Protein AF-A8V4K9-F1 (afdb_monomer_lite)

pLDDT: mean 92.63, std 7.03, range [56.97, 98.69]

Foldseek 3Di:
DLVCLLPVDQEDEAEAEEDEQDDLVVVVVQLQVVVCVVVVNDDQVCCCVQQVQHPQLRYLYHNHPDPLAQVSLLCSLAPVLLVSVVSSCVSVVRHAYEYEYEYDFQLSLLLNLLQQALPHFYFYWFQDDDPPGHTFRQAGRRDSVSSCLLQDADDCLVPDNDWKDKDDDPDQDALEAEEFEFQADDDGQVLVVQQCVVVVHPHHYMYIFTPPDGRDDDRPHRCSSVSNSVLNVVVCCCPPSVHQEYAYDDPHGRSSSSSNSNNNHLPRHWYFYWGAPDPPDRSNNGIGRRYISPSNDHPD

Secondary structure (DSSP, 8-state):
-HHIIIII-SEEEEEEEEEESS-HHHHHHHHHHHHHHH-TT--HHHHHHHH---TTTTEEEESSPPP--HHHHHHIIIIIIHHHHHHHHHHT-SSEEEEEEEES-HHHHHHHHHHHTTSS-EEEEEEE-STT-EEEEEEEE-SHHHHHHTT---TTTTTS-SSEEEE--S-S--SEEEEEEE-SSS--HHHHHHHHHHTT---PEEEEEESSSTT---TTS-THHHHHHHHHHHHHHHHTT---EEEEEEES-HHHHHHHHHHH-SSS---EEEEE--SSS-GGGSEEEEEEGGGS----

Sequence (300 aa):
EELDFWIGRNYIPVPFLQLANKDINKALKELKGEIKNKEKYFSLENLKNIYEIDKEDITLYYPEFLPLDEKFWTDYINKEFEQKIRTILKNISDKTTVFHISVGITSLAFGLGVKFGLRLPCILYHYQPGKDKNYHPVLNMETAESLRSIKEIKHNVLENPDFCNIIIPESSDYSEVALAIHLASHSLYSDVENYLRENGKDIPVVGISLKDNQGKLPLNQDWKKYVVEVNSIINKLKDIKKVSKFHLFLSTPAVFGFALGMAVGHAGSSIPVYSLRSKNINPKEKYEKVFETQNIPSPF

Structure (mmCIF, N/CA/C/O backbone):
data_AF-A8V4K9-F1
#
_entry.id   AF-A8V4K9-F1
#
loop_
_atom_site.group_PDB
_atom_site.id
_atom_site.type_symbol
_atom_site.label_atom_id
_atom_site.label_alt_id
_atom_site.label_comp_id
_atom_site.label_asym_id
_atom_site.label_entity_id
_atom_site.label_seq_id
_atom_site.pdbx_PDB_ins_code
_atom_site.Cartn_x
_atom_site.Cartn_y
_atom_site.Cartn_z
_atom_site.occupancy
_atom_site.B_iso_or_equiv
_atom_site.auth_seq_id
_atom_site.auth_comp_id
_atom_site.auth_asym_id
_atom_site.auth_atom_id
_atom_site.pdbx_PDB_model_num
ATOM 1 N N . GLU A 1 1 ? -25.033 -4.905 24.659 1.00 87.31 1 GLU A N 1
ATOM 2 C CA . GLU A 1 1 ? -24.608 -4.910 23.241 1.00 87.31 1 GLU A CA 1
ATOM 3 C C . GLU A 1 1 ? -23.309 -4.139 23.017 1.00 87.31 1 GLU A C 1
ATOM 5 O O . GLU A 1 1 ? -22.354 -4.748 22.567 1.00 87.31 1 GLU A O 1
ATOM 10 N N . GLU A 1 2 ? -23.212 -2.852 23.373 1.00 91.00 2 GLU A N 1
ATOM 11 C CA . GLU A 1 2 ? -21.944 -2.109 23.225 1.00 91.00 2 GLU A CA 1
ATOM 12 C C . GLU A 1 2 ? -20.809 -2.678 24.095 1.00 91.00 2 GLU A C 1
ATOM 14 O O . GLU A 1 2 ? -19.724 -2.934 23.591 1.00 91.00 2 GLU A O 1
ATOM 19 N N . LEU A 1 3 ? -21.059 -2.965 25.378 1.00 89.12 3 LEU A N 1
ATOM 20 C CA . LEU A 1 3 ? -20.051 -3.595 26.246 1.00 89.12 3 LEU A CA 1
ATOM 21 C C . LEU A 1 3 ? -19.571 -4.953 25.698 1.00 89.12 3 LEU A C 1
ATOM 23 O O . LEU A 1 3 ? -18.386 -5.266 25.740 1.00 89.12 3 LEU A O 1
ATOM 27 N N . ASP A 1 4 ? -20.500 -5.734 25.143 1.00 90.44 4 ASP A N 1
ATOM 28 C CA . ASP A 1 4 ? -20.219 -7.035 24.531 1.00 90.44 4 ASP A CA 1
ATOM 29 C C . ASP A 1 4 ? -19.360 -6.897 23.262 1.00 90.44 4 ASP A C 1
ATOM 31 O O . ASP A 1 4 ? -18.418 -7.660 23.067 1.00 90.44 4 ASP A O 1
ATOM 35 N N . PHE A 1 5 ? -19.591 -5.857 22.451 1.00 93.38 5 PHE A N 1
ATOM 36 C CA . PHE A 1 5 ? -18.722 -5.523 21.321 1.00 93.38 5 PHE A CA 1
ATOM 37 C C . PHE A 1 5 ? -17.265 -5.311 21.754 1.00 93.38 5 PHE A C 1
ATOM 39 O O . PHE A 1 5 ? -16.357 -5.819 21.101 1.00 93.38 5 PHE A O 1
ATOM 46 N N . TRP A 1 6 ? -17.045 -4.570 22.843 1.00 93.06 6 TRP A N 1
ATOM 47 C CA . TRP A 1 6 ? -15.704 -4.179 23.276 1.00 93.06 6 TRP A CA 1
ATOM 48 C C . TRP A 1 6 ? -14.982 -5.257 24.078 1.00 93.06 6 TRP A C 1
ATOM 50 O O . TRP A 1 6 ? -13.773 -5.398 23.928 1.00 93.06 6 TRP A O 1
ATOM 60 N N . ILE A 1 7 ? -15.699 -6.008 24.913 1.00 89.31 7 ILE A N 1
ATOM 61 C CA . ILE A 1 7 ? -15.096 -6.947 25.871 1.00 89.31 7 ILE A CA 1
ATOM 62 C C . ILE A 1 7 ? -15.377 -8.404 25.489 1.00 89.31 7 ILE A C 1
ATOM 64 O O . ILE A 1 7 ? -14.496 -9.252 25.624 1.00 89.31 7 ILE A O 1
ATOM 68 N N . GLY A 1 8 ? -16.575 -8.698 24.981 1.00 87.94 8 GLY A N 1
ATOM 69 C CA . GLY A 1 8 ? -17.043 -10.060 24.697 1.00 87.94 8 GLY A CA 1
ATOM 70 C C . GLY A 1 8 ? -16.557 -10.647 23.369 1.00 87.94 8 GLY A C 1
ATOM 71 O O . GLY A 1 8 ? -16.540 -11.866 23.208 1.00 87.94 8 GLY A O 1
ATOM 72 N N . ARG A 1 9 ? -16.124 -9.816 22.412 1.00 90.88 9 ARG A N 1
ATOM 73 C CA . ARG A 1 9 ? -15.646 -10.279 21.096 1.00 90.88 9 ARG A CA 1
ATOM 74 C C . ARG A 1 9 ? -14.194 -10.754 21.114 1.00 90.88 9 ARG A C 1
ATOM 76 O O . ARG A 1 9 ? -13.365 -10.259 21.872 1.00 90.88 9 ARG A O 1
ATOM 83 N N . ASN A 1 10 ? -13.871 -11.650 20.180 1.00 92.81 10 ASN A N 1
ATOM 84 C CA . ASN A 1 10 ? -12.508 -12.150 19.950 1.00 92.81 10 ASN A CA 1
ATOM 85 C C . ASN A 1 10 ? -11.679 -11.265 19.007 1.00 92.81 10 ASN A C 1
ATOM 87 O O . ASN A 1 10 ? -10.521 -11.582 18.740 1.00 92.81 10 ASN A O 1
ATOM 91 N N . TYR A 1 11 ? -12.259 -10.191 18.469 1.00 95.31 11 TYR A N 1
ATOM 92 C CA . TYR A 1 11 ? -11.556 -9.263 17.592 1.00 95.31 11 TYR A CA 1
ATOM 93 C C . TYR A 1 11 ? -11.967 -7.818 17.853 1.00 95.31 11 TYR A C 1
ATOM 95 O O . TYR A 1 11 ? -13.095 -7.569 18.280 1.00 95.31 11 TYR A O 1
ATOM 103 N N . ILE A 1 12 ? -11.062 -6.886 17.549 1.00 97.50 12 ILE A N 1
ATOM 104 C CA . ILE A 1 12 ? -11.266 -5.443 17.697 1.00 97.50 12 ILE A CA 1
ATOM 105 C C . ILE A 1 12 ? -10.901 -4.736 16.382 1.00 97.50 12 ILE A C 1
ATOM 107 O O . ILE A 1 12 ? -9.772 -4.889 15.903 1.00 97.50 12 ILE A O 1
ATOM 111 N N . PRO A 1 13 ? -11.827 -3.961 15.782 1.00 97.62 13 PRO A N 1
ATOM 112 C CA . PRO A 1 13 ? -11.526 -3.151 14.610 1.00 97.62 13 PRO A CA 1
ATOM 113 C C . PRO A 1 13 ? -10.708 -1.917 15.008 1.00 97.62 13 PRO A C 1
ATOM 115 O O . PRO A 1 13 ? -11.107 -1.150 15.887 1.00 97.62 13 PRO A O 1
ATOM 118 N N . VAL A 1 14 ? -9.578 -1.698 14.337 1.00 98.38 14 VAL A N 1
ATOM 119 C CA . VAL A 1 14 ? -8.676 -0.568 14.597 1.00 98.38 14 VAL A CA 1
ATOM 120 C C . VAL A 1 14 ? -8.423 0.203 13.300 1.00 98.38 14 VAL A C 1
ATOM 122 O O . VAL A 1 14 ? -7.827 -0.351 12.377 1.00 98.38 14 VAL A O 1
ATOM 125 N N . PRO A 1 15 ? -8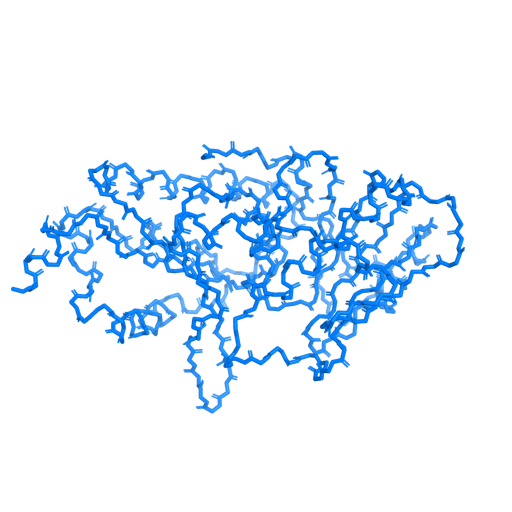.856 1.470 13.174 1.00 98.38 15 PRO A N 1
ATOM 126 C CA . PRO A 1 15 ? -8.506 2.293 12.025 1.00 98.38 15 PRO A CA 1
ATOM 127 C C . PRO A 1 15 ? -7.002 2.542 11.999 1.00 98.38 15 PRO A C 1
ATOM 129 O O . PRO A 1 15 ? -6.374 2.655 13.043 1.00 98.38 15 PRO A O 1
ATOM 132 N N . PHE A 1 16 ? -6.432 2.682 10.809 1.00 98.62 16 PHE A N 1
ATOM 133 C CA . PHE A 1 16 ? -5.064 3.150 10.644 1.00 98.62 16 PHE A CA 1
ATOM 134 C C . PHE A 1 16 ? -4.967 4.056 9.420 1.00 98.62 16 PHE A C 1
ATOM 136 O O . PHE A 1 16 ? -5.364 3.671 8.318 1.00 98.62 16 PHE A O 1
ATOM 143 N N . LEU A 1 17 ? -4.438 5.264 9.599 1.00 98.06 17 LEU A N 1
ATOM 144 C CA . LEU A 1 17 ? -4.323 6.246 8.523 1.00 98.06 17 LEU A CA 1
ATOM 145 C C . LEU A 1 17 ? -2.885 6.684 8.300 1.00 98.06 17 LEU A C 1
ATOM 147 O O . LEU A 1 17 ? -2.243 7.175 9.220 1.00 98.06 17 LEU A O 1
ATOM 151 N N . GLN A 1 18 ? -2.426 6.619 7.051 1.00 97.38 18 GLN A N 1
ATOM 152 C CA . GLN A 1 18 ? -1.219 7.319 6.616 1.00 97.38 18 GLN A CA 1
ATOM 153 C C . GLN A 1 18 ? -1.590 8.488 5.709 1.00 97.38 18 GLN A C 1
ATOM 155 O O . GLN A 1 18 ? -2.172 8.276 4.646 1.00 97.38 18 GLN A O 1
ATOM 160 N N . LEU A 1 19 ? -1.216 9.712 6.085 1.00 95.88 19 LEU A N 1
ATOM 161 C CA . LEU A 1 19 ? -1.404 10.908 5.258 1.00 95.88 19 LEU A CA 1
ATOM 162 C C . LEU A 1 19 ? -0.234 11.882 5.418 1.00 95.88 19 LEU A C 1
ATOM 164 O O . LEU A 1 19 ? 0.386 11.958 6.474 1.00 95.88 19 LEU A O 1
ATOM 168 N N . ALA A 1 20 ? 0.020 12.667 4.375 1.00 94.56 20 ALA A N 1
ATOM 169 C CA . ALA A 1 20 ? 0.950 13.789 4.406 1.00 94.56 20 ALA A CA 1
ATOM 170 C C . ALA A 1 20 ? 0.262 15.036 3.838 1.00 94.56 20 ALA A C 1
ATOM 172 O O . ALA A 1 20 ? -0.499 14.901 2.871 1.00 94.56 20 ALA A O 1
ATOM 173 N N . ASN A 1 21 ? 0.502 16.210 4.428 1.00 92.62 21 ASN A N 1
ATOM 174 C CA . ASN A 1 21 ? -0.059 17.499 3.997 1.00 92.62 21 ASN A CA 1
ATOM 175 C C . ASN A 1 21 ? -1.591 17.472 3.775 1.00 92.62 21 ASN A C 1
ATOM 177 O O . ASN A 1 21 ? -2.114 17.918 2.750 1.00 92.62 21 ASN A O 1
ATOM 181 N N . LYS A 1 22 ? -2.329 16.846 4.699 1.00 92.69 22 LYS A N 1
ATOM 182 C CA . LYS A 1 22 ? -3.791 16.678 4.640 1.00 92.69 22 LYS A CA 1
ATOM 183 C C . LYS A 1 22 ? -4.392 16.706 6.041 1.00 92.69 22 LYS A C 1
ATOM 185 O O . LYS A 1 22 ? -3.742 16.339 7.010 1.00 92.69 22 LYS A O 1
ATOM 190 N N . ASP A 1 23 ? -5.669 17.060 6.138 1.00 93.69 23 ASP A N 1
ATOM 191 C CA . ASP A 1 23 ? -6.397 17.046 7.409 1.00 93.69 23 ASP A CA 1
ATOM 192 C C . ASP A 1 23 ? -6.660 15.607 7.894 1.00 93.69 23 ASP A C 1
ATOM 194 O O . ASP A 1 23 ? -7.614 14.939 7.478 1.00 93.69 23 ASP A O 1
ATOM 198 N N . ILE A 1 24 ? -5.796 15.136 8.796 1.00 94.88 24 ILE A N 1
ATOM 199 C CA . ILE A 1 24 ? -5.883 13.807 9.407 1.00 94.88 24 ILE A CA 1
ATOM 200 C C . ILE A 1 24 ? -7.118 13.650 10.307 1.00 94.88 24 ILE A C 1
ATOM 202 O O . ILE A 1 24 ? -7.676 12.558 10.384 1.00 94.88 24 ILE A O 1
ATOM 206 N N . ASN A 1 25 ? -7.588 14.721 10.960 1.00 95.31 25 ASN A N 1
ATOM 207 C CA . ASN A 1 25 ? -8.760 14.667 11.842 1.00 95.31 25 ASN A CA 1
ATOM 208 C C . ASN A 1 25 ? -10.023 14.406 11.029 1.00 95.31 25 ASN A C 1
ATOM 210 O O . ASN A 1 25 ? -10.832 13.541 11.373 1.00 95.31 25 ASN A O 1
ATOM 214 N N . LYS A 1 26 ? -10.170 15.137 9.923 1.00 94.56 26 LYS A N 1
ATOM 215 C CA . LYS A 1 26 ? -11.271 14.941 8.986 1.00 94.56 26 LYS A CA 1
ATOM 216 C C . LYS A 1 26 ? -11.244 13.543 8.381 1.00 94.56 26 LYS A C 1
ATOM 218 O O . LYS A 1 26 ? -12.263 12.859 8.416 1.00 94.56 26 LYS A O 1
ATOM 223 N N . ALA A 1 27 ? -10.083 13.112 7.892 1.00 95.44 27 ALA A N 1
ATOM 224 C CA . ALA A 1 27 ? -9.912 11.784 7.318 1.00 95.44 27 ALA A CA 1
ATOM 225 C C . ALA A 1 27 ? -10.278 10.669 8.310 1.00 95.44 27 ALA A C 1
ATOM 227 O O . ALA A 1 27 ? -10.998 9.741 7.950 1.00 95.44 27 ALA A O 1
ATOM 228 N N . LEU A 1 28 ? -9.843 10.788 9.568 1.00 96.50 28 LEU A N 1
ATOM 229 C CA . LEU A 1 28 ? -10.153 9.815 10.613 1.00 96.50 28 LEU A CA 1
ATOM 230 C C . LEU A 1 28 ? -11.642 9.797 10.966 1.00 96.50 28 LEU A C 1
ATOM 232 O O . LEU A 1 28 ? -12.209 8.724 11.170 1.00 96.50 28 LEU A O 1
ATOM 236 N N . LYS A 1 29 ? -12.297 10.963 11.003 1.00 95.62 29 LYS A N 1
ATOM 237 C CA . LYS A 1 29 ? -13.747 11.060 11.221 1.00 95.62 29 LYS A CA 1
ATOM 238 C C . LYS A 1 29 ? -14.534 10.375 10.101 1.00 95.62 29 LYS A C 1
ATOM 240 O O . LYS A 1 29 ? -15.485 9.655 10.398 1.00 95.62 29 LYS A O 1
ATOM 245 N N . GLU A 1 30 ? -14.146 10.607 8.851 1.00 95.50 30 GLU A N 1
ATOM 246 C CA . GLU A 1 30 ? -14.766 10.007 7.664 1.00 95.50 30 GLU A CA 1
ATOM 247 C C . GLU A 1 30 ? -14.553 8.479 7.646 1.00 95.50 30 GLU A C 1
ATOM 249 O O . GLU A 1 30 ? -15.530 7.737 7.574 1.00 95.50 30 GLU A O 1
ATOM 254 N N . LEU A 1 31 ? -13.320 7.992 7.847 1.00 96.94 31 LEU A N 1
ATOM 255 C CA . LEU A 1 31 ? -13.032 6.552 7.916 1.00 96.94 31 LEU A CA 1
ATOM 256 C C . LEU A 1 31 ? -13.782 5.866 9.069 1.00 96.94 31 LEU A C 1
ATOM 258 O O . LEU A 1 31 ? -14.359 4.799 8.880 1.00 96.94 31 LEU A O 1
ATOM 262 N N . LYS A 1 32 ? -13.832 6.486 10.257 1.00 97.00 32 LYS A N 1
ATOM 263 C CA . LYS A 1 32 ? -14.643 5.998 11.387 1.00 97.00 32 LYS A CA 1
ATOM 264 C C . LYS A 1 32 ? -16.114 5.828 10.991 1.00 97.00 32 LYS A C 1
ATOM 266 O O . LYS A 1 32 ? -16.743 4.875 11.447 1.00 97.00 32 LYS A O 1
ATOM 271 N N . GLY A 1 33 ? -16.667 6.761 10.213 1.00 95.69 33 GLY A N 1
ATOM 272 C CA . GLY A 1 33 ? -18.040 6.677 9.712 1.00 95.69 33 GLY A CA 1
ATOM 273 C C . GLY A 1 33 ? -18.264 5.405 8.898 1.00 95.69 33 GLY A C 1
ATOM 274 O O . GLY A 1 33 ? -19.201 4.661 9.171 1.00 95.69 33 GLY A O 1
ATOM 275 N N . GLU A 1 34 ? -17.337 5.093 7.996 1.00 95.62 34 GLU A N 1
ATOM 276 C CA . GLU A 1 34 ? -17.418 3.885 7.171 1.00 95.62 34 GLU A CA 1
ATOM 277 C C . GLU A 1 34 ? -17.194 2.590 7.947 1.00 95.62 34 GLU A C 1
ATOM 279 O O . GLU A 1 34 ? -17.867 1.592 7.694 1.00 95.62 34 GLU A O 1
ATOM 284 N N . ILE A 1 35 ? -16.316 2.595 8.951 1.00 96.88 35 ILE A N 1
ATOM 285 C CA . ILE A 1 35 ? -16.170 1.446 9.854 1.00 96.88 35 ILE A CA 1
ATOM 286 C C . ILE A 1 35 ? -17.486 1.197 10.597 1.00 96.88 35 ILE A C 1
ATOM 288 O O . ILE A 1 35 ? -17.919 0.052 10.688 1.00 96.88 35 ILE A O 1
ATOM 292 N N . LYS A 1 36 ? -18.174 2.251 11.061 1.00 96.25 36 LYS A N 1
ATOM 293 C CA . LYS A 1 36 ? -19.461 2.134 11.768 1.00 96.25 36 LYS A CA 1
ATOM 294 C C . LYS A 1 36 ? -20.587 1.527 10.934 1.00 96.25 36 LYS A C 1
ATOM 296 O O . LYS A 1 36 ? -21.471 0.902 11.515 1.00 96.25 36 LYS A O 1
ATOM 301 N N . ASN A 1 37 ? -20.553 1.674 9.608 1.00 93.50 37 ASN A N 1
ATOM 302 C CA . ASN A 1 37 ? -21.532 1.035 8.721 1.00 93.50 37 ASN A CA 1
ATOM 303 C C . ASN A 1 37 ? -21.481 -0.500 8.830 1.00 93.50 37 ASN A C 1
ATOM 305 O O . ASN A 1 37 ? -22.500 -1.162 8.647 1.00 93.50 37 ASN A O 1
ATOM 309 N N . LYS A 1 38 ? -20.312 -1.060 9.169 1.00 91.12 38 LYS A N 1
ATOM 310 C CA . LYS A 1 38 ? -20.112 -2.492 9.429 1.00 91.12 38 LYS A CA 1
ATOM 311 C C . LYS A 1 38 ? -20.130 -2.830 10.922 1.00 91.12 38 LYS A C 1
ATOM 313 O O . LYS A 1 38 ? -20.704 -3.832 11.331 1.00 91.12 38 LYS A O 1
ATOM 318 N N . GLU A 1 39 ? -19.517 -1.977 11.732 1.00 94.38 39 GLU A N 1
ATOM 319 C CA . GLU A 1 39 ? -19.278 -2.173 13.157 1.00 94.38 39 GLU A CA 1
ATOM 320 C C . GLU A 1 39 ? -20.027 -1.105 13.959 1.00 94.38 39 GLU A C 1
ATOM 322 O O . GLU A 1 39 ? -19.450 -0.120 14.422 1.00 94.38 39 GLU A O 1
ATOM 327 N N . LYS A 1 40 ? -21.341 -1.300 14.125 1.00 94.88 40 LYS A N 1
ATOM 328 C CA . LYS A 1 40 ? -22.282 -0.330 14.725 1.00 94.88 40 LYS A CA 1
ATOM 329 C C . LYS A 1 40 ? -21.767 0.345 16.009 1.00 94.88 40 LYS A C 1
ATOM 331 O O . LYS A 1 40 ? -21.985 1.542 16.203 1.00 94.88 40 LYS A O 1
ATOM 336 N N . TYR A 1 41 ? -21.095 -0.416 16.876 1.00 96.00 41 TYR A N 1
ATOM 337 C CA . TYR A 1 41 ? -20.619 0.023 18.196 1.00 96.00 41 TYR A CA 1
ATOM 338 C C . TYR A 1 41 ? -19.164 0.525 18.212 1.00 96.00 41 TYR A C 1
ATOM 340 O O . TYR A 1 41 ? -18.641 0.862 19.274 1.00 96.00 41 TYR A O 1
ATOM 348 N N . PHE A 1 42 ? -18.508 0.619 17.051 1.00 97.25 42 PHE A N 1
ATOM 349 C CA . PHE A 1 42 ? -17.143 1.127 16.950 1.00 97.25 42 PHE A CA 1
ATOM 350 C C . PHE A 1 42 ? -17.027 2.592 17.416 1.00 97.25 42 PHE A C 1
ATOM 352 O O . PHE A 1 42 ? -17.837 3.452 17.068 1.00 97.25 42 PHE A O 1
ATOM 359 N N . SER A 1 43 ? -15.983 2.915 18.176 1.00 96.00 43 SER A N 1
AT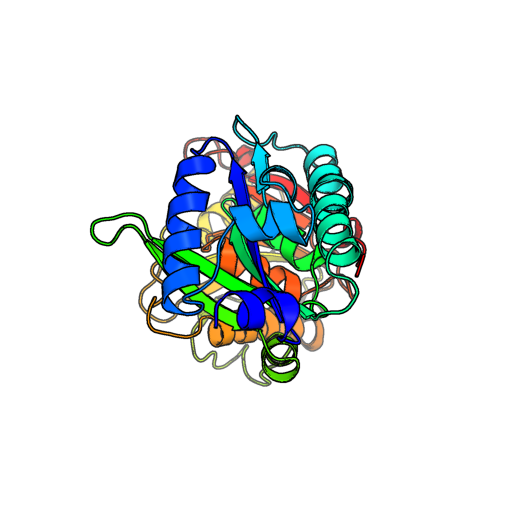OM 360 C CA . SER A 1 43 ? -15.755 4.224 18.783 1.00 96.00 43 SER A CA 1
ATOM 361 C C . SER A 1 43 ? -14.268 4.425 19.051 1.00 96.00 43 SER A C 1
ATOM 363 O O . SER A 1 43 ? -13.622 3.588 19.671 1.00 96.00 43 SER A O 1
ATOM 365 N N . LEU A 1 44 ? -13.742 5.573 18.620 1.00 97.06 44 LEU A N 1
ATOM 366 C CA . LEU A 1 44 ? -12.369 5.982 18.933 1.00 97.06 44 LEU A CA 1
ATOM 367 C C . LEU A 1 44 ? -12.186 6.264 20.429 1.00 97.06 44 LEU A C 1
ATOM 369 O O . LEU A 1 44 ? -11.116 6.034 20.970 1.00 97.06 44 LEU A O 1
ATOM 373 N N . GLU A 1 45 ? -13.238 6.743 21.094 1.00 96.75 45 GLU A N 1
ATOM 374 C CA . GLU A 1 45 ? -13.206 7.016 22.530 1.00 96.75 45 GLU A CA 1
ATOM 375 C C . GLU A 1 45 ? -13.061 5.723 23.333 1.00 96.75 45 GLU A C 1
ATOM 377 O O . GLU A 1 45 ? -12.265 5.666 24.261 1.00 96.75 45 GLU A O 1
ATOM 382 N N . ASN A 1 46 ? -13.744 4.651 22.925 1.00 96.25 46 ASN A N 1
ATOM 383 C CA . ASN A 1 46 ? -13.618 3.365 23.607 1.00 96.25 46 ASN A CA 1
ATOM 384 C C . ASN A 1 46 ? -12.293 2.666 23.272 1.00 96.25 46 ASN A C 1
ATOM 386 O O . ASN A 1 46 ? -11.743 2.013 24.150 1.00 96.25 46 ASN A O 1
ATOM 390 N N . LEU A 1 47 ? -11.725 2.845 22.067 1.00 96.75 47 LEU A N 1
ATOM 391 C CA . LEU A 1 47 ? -10.345 2.405 21.792 1.00 96.75 47 LEU A CA 1
ATOM 392 C C . LEU A 1 47 ? -9.350 3.034 22.775 1.00 96.75 47 LEU A C 1
ATOM 394 O O . LEU A 1 47 ? -8.514 2.327 23.330 1.00 96.75 47 LEU A O 1
ATOM 398 N N . LYS A 1 48 ? -9.486 4.336 23.040 1.00 97.62 48 LYS A N 1
ATOM 399 C CA . LYS A 1 48 ? -8.672 5.036 24.035 1.00 97.62 48 LYS A CA 1
ATOM 400 C C . LYS A 1 48 ? -8.961 4.550 25.457 1.00 97.62 48 LYS A C 1
ATOM 402 O O . LYS A 1 48 ? -8.042 4.196 26.180 1.00 97.62 48 LYS A O 1
ATOM 407 N N . ASN A 1 49 ? -10.225 4.526 25.869 1.00 96.69 49 ASN A N 1
ATOM 408 C CA . ASN A 1 49 ? -10.591 4.272 27.265 1.00 96.69 49 ASN A CA 1
ATOM 409 C C . ASN A 1 49 ? -10.411 2.806 27.690 1.00 96.69 49 ASN A C 1
ATOM 411 O O . ASN A 1 49 ? -10.213 2.547 28.872 1.00 96.69 49 ASN A O 1
ATOM 415 N N . ILE A 1 50 ? -10.523 1.855 26.756 1.00 96.25 50 ILE A N 1
ATOM 416 C CA . ILE A 1 50 ? -10.455 0.412 27.045 1.00 96.25 50 ILE A CA 1
ATOM 417 C C . ILE A 1 50 ? -9.086 -0.163 26.686 1.00 96.25 50 ILE A C 1
ATOM 419 O O . ILE A 1 50 ? -8.565 -0.984 27.433 1.00 96.25 50 ILE A O 1
ATOM 423 N N . TYR A 1 51 ? -8.510 0.258 25.558 1.00 97.00 51 TYR A N 1
ATOM 424 C CA . TYR A 1 51 ? -7.253 -0.289 25.045 1.00 97.00 51 TYR A CA 1
ATOM 425 C C . TYR A 1 51 ? -6.103 0.717 25.071 1.00 97.00 51 TYR A C 1
ATOM 427 O O . TYR A 1 51 ? -5.044 0.419 24.537 1.00 97.00 51 TYR A O 1
ATOM 435 N N . GLU A 1 52 ? -6.276 1.911 25.641 1.00 97.56 52 GLU A N 1
ATOM 436 C CA . GLU A 1 52 ? -5.215 2.930 25.701 1.00 97.56 52 GLU A CA 1
ATOM 437 C C . GLU A 1 52 ? -4.598 3.220 24.318 1.00 97.56 52 GLU A C 1
ATOM 439 O O . GLU A 1 52 ? -3.405 3.479 24.199 1.00 97.56 52 GLU A O 1
ATOM 444 N N . ILE A 1 53 ? -5.403 3.107 23.253 1.00 98.25 53 ILE A N 1
ATOM 445 C CA . ILE A 1 53 ? -4.986 3.404 21.879 1.00 98.25 53 ILE A CA 1
ATOM 446 C C . ILE A 1 53 ? -5.465 4.806 21.538 1.00 98.25 53 ILE A C 1
ATOM 448 O O . ILE A 1 53 ? -6.662 5.046 21.335 1.00 98.25 53 ILE A O 1
ATOM 452 N N . ASP A 1 54 ? -4.513 5.725 21.460 1.00 97.06 54 ASP A N 1
ATOM 453 C CA . ASP A 1 54 ? -4.764 7.117 21.139 1.00 97.06 54 ASP A CA 1
ATOM 454 C C . ASP A 1 54 ? -4.748 7.365 19.630 1.00 97.06 54 ASP A C 1
ATOM 456 O O . ASP A 1 54 ? -4.320 6.544 18.813 1.00 97.06 54 ASP A O 1
ATOM 460 N N . LYS A 1 55 ? -5.224 8.548 19.233 1.00 97.19 55 LYS A N 1
ATOM 461 C CA . LYS A 1 55 ? -5.250 8.963 17.828 1.00 97.19 55 LYS A CA 1
ATOM 462 C C . LYS A 1 55 ? -3.853 8.930 17.201 1.00 97.19 55 LYS A C 1
ATOM 464 O O . LYS A 1 55 ? -3.708 8.633 16.013 1.00 97.19 55 LYS A O 1
ATOM 469 N N . GLU A 1 56 ? -2.835 9.259 17.974 1.00 96.81 56 GLU A N 1
ATOM 470 C CA . GLU A 1 56 ? -1.445 9.279 17.552 1.00 96.81 56 GLU A CA 1
ATOM 471 C C . GLU A 1 56 ? -0.949 7.866 17.217 1.00 96.81 56 GLU A C 1
ATOM 473 O O . GLU A 1 56 ? -0.170 7.723 16.279 1.00 96.81 56 GLU A O 1
ATOM 478 N N . ASP A 1 57 ? -1.443 6.815 17.876 1.00 97.94 57 ASP A N 1
ATOM 479 C CA . ASP A 1 57 ? -1.061 5.424 17.590 1.00 97.94 57 ASP A CA 1
ATOM 480 C C . ASP A 1 57 ? -1.646 4.928 16.265 1.00 97.94 57 ASP A C 1
ATOM 482 O O . ASP A 1 57 ? -0.987 4.231 15.497 1.00 97.94 57 ASP A O 1
ATOM 486 N N . ILE A 1 58 ? -2.872 5.347 15.953 1.00 98.25 58 ILE A N 1
ATOM 487 C CA . ILE A 1 58 ? -3.604 4.953 14.739 1.00 98.25 58 ILE A CA 1
ATOM 488 C C . ILE A 1 58 ? -3.361 5.881 13.541 1.00 98.25 58 ILE A C 1
ATOM 490 O O . ILE A 1 58 ? -4.004 5.743 12.495 1.00 98.25 58 ILE A O 1
ATOM 494 N N . THR A 1 59 ? -2.456 6.854 13.669 1.00 97.94 59 THR A N 1
ATOM 495 C CA . THR A 1 59 ? -2.124 7.782 12.584 1.00 97.94 59 THR A CA 1
ATOM 496 C C . THR A 1 59 ? -0.621 7.871 12.339 1.00 97.94 59 THR A C 1
ATOM 498 O O . THR A 1 59 ? 0.190 8.115 13.230 1.00 97.94 59 THR A O 1
ATOM 501 N N . LEU A 1 60 ? -0.245 7.712 11.073 1.00 97.38 60 LEU A N 1
ATOM 502 C CA . LEU A 1 60 ? 1.082 7.964 10.536 1.00 97.38 60 LEU A CA 1
ATOM 503 C C . LEU A 1 60 ? 1.010 9.241 9.689 1.00 97.38 60 LEU A C 1
ATOM 505 O O . LEU A 1 60 ? 0.749 9.212 8.483 1.00 97.38 60 LEU A O 1
ATOM 509 N N . TYR A 1 61 ? 1.134 10.379 10.368 1.00 96.00 61 TYR A N 1
ATOM 510 C CA . TYR A 1 61 ? 0.940 11.702 9.785 1.00 96.00 61 TYR A CA 1
ATOM 511 C C . TYR A 1 61 ? 2.266 12.429 9.566 1.00 96.00 61 TYR A C 1
ATOM 513 O O . TYR A 1 61 ? 3.169 12.352 10.399 1.00 96.00 61 TYR A O 1
ATOM 521 N N . TYR A 1 62 ? 2.353 13.174 8.467 1.00 94.75 62 TYR A N 1
ATOM 522 C CA . TYR A 1 62 ? 3.404 14.161 8.249 1.00 94.75 62 TYR A CA 1
ATOM 523 C C . TYR A 1 62 ? 2.774 15.505 7.851 1.00 94.75 62 TYR A C 1
ATOM 525 O O . TYR A 1 62 ? 1.938 15.535 6.944 1.00 94.75 62 TYR A O 1
ATOM 533 N N . PRO A 1 63 ? 3.115 16.619 8.521 1.00 91.38 63 PRO A N 1
ATOM 534 C CA . PRO A 1 63 ? 2.433 17.895 8.308 1.00 91.38 63 PRO A CA 1
ATOM 535 C C . PRO A 1 63 ? 2.669 18.490 6.919 1.00 91.38 63 PRO A C 1
ATOM 537 O O . PRO A 1 63 ? 1.797 19.173 6.391 1.00 91.38 63 PRO A O 1
ATOM 540 N N . GLU A 1 64 ? 3.810 18.187 6.311 1.00 92.62 64 GLU A N 1
ATOM 541 C CA . GLU A 1 64 ? 4.220 18.706 5.008 1.00 92.62 64 GLU A CA 1
ATOM 542 C C . GLU A 1 64 ? 4.234 17.600 3.944 1.00 92.62 64 GLU A C 1
ATOM 544 O O . GLU A 1 64 ? 3.730 16.493 4.152 1.00 92.62 64 GLU A O 1
ATOM 549 N N . PHE A 1 65 ? 4.795 17.891 2.770 1.00 89.94 65 PHE A N 1
ATOM 550 C CA . PHE A 1 65 ? 5.172 16.834 1.837 1.00 89.94 65 PHE A CA 1
ATOM 551 C C . PHE A 1 65 ? 6.322 16.015 2.429 1.00 89.94 65 PHE A C 1
ATOM 553 O O . PHE A 1 65 ? 7.211 16.565 3.073 1.00 89.94 65 PHE A O 1
ATOM 560 N N . LEU A 1 66 ? 6.312 14.699 2.206 1.00 92.50 66 LEU A N 1
ATOM 561 C CA . LEU A 1 66 ? 7.421 13.861 2.654 1.00 92.50 66 LEU A CA 1
ATOM 562 C C . LEU A 1 66 ? 8.701 14.245 1.899 1.00 92.50 66 LEU A C 1
ATOM 564 O O . LEU A 1 66 ? 8.646 14.388 0.671 1.00 92.50 66 LEU A O 1
ATOM 568 N N . PRO A 1 67 ? 9.849 14.356 2.586 1.00 94.12 67 PRO A N 1
ATOM 569 C CA . PRO A 1 67 ? 11.124 14.541 1.912 1.00 94.12 67 PRO A CA 1
ATOM 570 C C . PRO A 1 67 ? 11.405 13.323 1.029 1.00 94.12 67 PRO A C 1
ATOM 572 O O . PRO A 1 67 ? 11.167 12.187 1.435 1.00 94.12 67 PRO A O 1
ATOM 575 N N . LEU A 1 68 ? 11.903 13.540 -0.185 1.00 93.19 68 LEU A N 1
ATOM 576 C CA . LEU A 1 68 ? 12.306 12.460 -1.089 1.00 93.19 68 LEU A CA 1
ATOM 577 C C . LEU A 1 68 ? 13.729 12.017 -0.745 1.00 93.19 68 LEU A C 1
ATOM 579 O O . LEU A 1 68 ? 14.666 12.267 -1.493 1.00 93.19 68 LEU A O 1
ATOM 583 N N . ASP A 1 69 ? 13.872 11.423 0.435 1.00 95.25 69 ASP A N 1
ATOM 584 C CA . ASP A 1 69 ? 15.135 10.931 0.977 1.00 95.25 69 ASP A CA 1
ATOM 585 C C . ASP A 1 69 ? 14.999 9.458 1.372 1.00 95.25 69 ASP A C 1
ATOM 587 O O . ASP A 1 69 ? 14.081 9.070 2.100 1.00 95.25 69 ASP A O 1
ATOM 591 N N . GLU A 1 70 ? 15.926 8.630 0.895 1.00 96.19 70 GLU A N 1
ATOM 592 C CA . GLU A 1 70 ? 15.857 7.179 1.066 1.00 96.19 70 GLU A CA 1
ATOM 593 C C . GLU A 1 70 ? 15.944 6.751 2.535 1.00 96.19 70 GLU A C 1
ATOM 595 O O . GLU A 1 70 ? 15.220 5.854 2.989 1.00 96.19 70 GLU A O 1
ATOM 600 N N . LYS A 1 71 ? 16.813 7.415 3.302 1.00 96.69 71 LYS A N 1
ATOM 601 C CA . LYS A 1 71 ? 17.008 7.109 4.716 1.00 96.69 71 LYS A CA 1
ATOM 602 C C . LYS A 1 71 ? 15.768 7.484 5.518 1.00 96.69 71 LYS A C 1
ATOM 604 O O . LYS A 1 71 ? 15.321 6.682 6.336 1.00 96.69 71 LYS A O 1
ATOM 609 N N . PHE A 1 72 ? 15.196 8.658 5.264 1.00 97.31 72 PHE A N 1
ATOM 610 C CA . PHE A 1 72 ? 13.969 9.110 5.901 1.00 97.31 72 PHE A CA 1
ATOM 611 C C . PHE A 1 72 ? 12.836 8.106 5.693 1.00 97.31 72 PHE A C 1
ATOM 613 O O . PHE A 1 72 ? 12.221 7.687 6.667 1.00 97.31 72 PHE A O 1
ATOM 620 N N . TRP A 1 73 ? 12.569 7.680 4.455 1.00 97.50 73 TRP A N 1
ATOM 621 C CA . TRP A 1 73 ? 11.470 6.750 4.167 1.00 97.50 73 TRP A CA 1
ATOM 622 C C . TRP A 1 73 ? 11.697 5.385 4.813 1.00 97.50 73 TRP A C 1
ATOM 624 O O . TRP A 1 73 ? 10.777 4.828 5.412 1.00 97.50 73 TRP A O 1
ATOM 634 N N . THR A 1 74 ? 12.926 4.873 4.744 1.00 96.44 74 THR A N 1
ATOM 635 C CA . THR A 1 74 ? 13.300 3.610 5.389 1.00 96.44 74 THR A CA 1
ATOM 636 C C . THR A 1 74 ? 13.112 3.686 6.907 1.00 96.44 74 THR A C 1
ATOM 638 O O . THR A 1 74 ? 12.519 2.781 7.495 1.00 96.44 74 THR A O 1
ATOM 641 N N . ASP A 1 75 ? 13.551 4.773 7.548 1.00 96.94 75 ASP A N 1
ATOM 642 C CA . ASP A 1 75 ? 13.361 5.005 8.984 1.00 96.94 75 ASP A CA 1
ATOM 643 C C . ASP A 1 75 ? 11.875 5.182 9.338 1.00 96.94 75 ASP A C 1
ATOM 645 O O . ASP A 1 75 ? 11.406 4.603 10.314 1.00 96.94 75 ASP A O 1
ATOM 649 N N . TYR A 1 76 ? 11.107 5.908 8.526 1.00 97.06 76 TYR A N 1
ATOM 650 C CA . TYR A 1 76 ? 9.674 6.123 8.736 1.00 97.06 76 TYR A CA 1
ATOM 651 C C . TYR A 1 76 ? 8.883 4.805 8.690 1.00 97.06 76 TYR A C 1
ATOM 653 O O . TYR A 1 76 ? 7.988 4.577 9.503 1.00 97.06 76 TYR A O 1
ATOM 661 N N . ILE A 1 77 ? 9.245 3.893 7.784 1.00 97.12 77 ILE A N 1
ATOM 662 C CA . ILE A 1 77 ? 8.634 2.560 7.685 1.00 97.12 77 ILE A CA 1
ATOM 663 C C . ILE A 1 77 ? 9.096 1.651 8.836 1.00 97.12 77 ILE A C 1
ATOM 665 O O . ILE A 1 77 ? 8.282 0.969 9.459 1.00 97.12 77 ILE A O 1
ATOM 669 N N . ASN A 1 78 ? 10.399 1.607 9.122 1.00 96.00 78 ASN A N 1
ATOM 670 C CA . ASN A 1 78 ? 10.959 0.643 10.072 1.00 96.00 78 ASN A CA 1
ATOM 671 C C . ASN A 1 78 ? 10.837 1.052 11.537 1.00 96.00 78 ASN A C 1
ATOM 673 O O . ASN A 1 78 ? 10.883 0.183 12.399 1.00 96.00 78 ASN A O 1
ATOM 677 N N . LYS A 1 79 ? 10.722 2.345 11.833 1.00 95.62 79 LYS A N 1
ATOM 678 C CA . LYS A 1 79 ? 10.663 2.852 13.206 1.00 95.62 79 LYS A CA 1
ATOM 679 C C . LYS A 1 79 ? 9.263 3.344 13.513 1.00 95.62 79 LYS A C 1
ATOM 681 O O . LYS A 1 79 ? 8.569 2.719 14.305 1.00 95.62 79 LYS A O 1
ATOM 686 N N . GLU A 1 80 ? 8.814 4.389 12.823 1.00 96.50 80 GLU A N 1
ATOM 687 C CA . GLU A 1 80 ? 7.550 5.057 13.154 1.00 96.50 80 GLU A CA 1
ATOM 688 C C . GLU A 1 80 ? 6.334 4.157 12.909 1.00 96.50 80 GLU A C 1
ATOM 690 O O . GLU A 1 80 ? 5.500 3.966 13.795 1.00 96.50 80 GLU A O 1
ATOM 695 N N . PHE A 1 81 ? 6.226 3.568 11.715 1.00 97.50 81 PHE A N 1
ATOM 696 C CA . PHE A 1 81 ? 5.110 2.678 11.396 1.00 97.50 81 PHE A CA 1
ATOM 697 C C . PHE A 1 81 ? 5.140 1.392 12.228 1.00 97.50 81 PHE A C 1
ATOM 699 O O . PHE A 1 81 ? 4.126 1.020 12.817 1.00 97.50 81 PHE A O 1
ATOM 706 N N . GLU A 1 82 ? 6.296 0.725 12.308 1.00 96.44 82 GLU A N 1
ATOM 707 C CA . GLU A 1 82 ? 6.435 -0.513 13.079 1.00 96.44 82 GLU A CA 1
ATOM 708 C C . GLU A 1 82 ? 6.075 -0.307 14.554 1.00 96.44 82 GLU A C 1
ATOM 710 O O . GLU A 1 82 ? 5.317 -1.103 15.112 1.00 96.44 82 GLU A O 1
ATOM 715 N N . GLN A 1 83 ? 6.575 0.764 15.176 1.00 96.38 83 GLN A N 1
ATOM 716 C CA . GLN A 1 83 ? 6.299 1.071 16.575 1.00 96.38 83 GLN A CA 1
ATOM 717 C C . GLN A 1 83 ? 4.801 1.247 16.823 1.00 96.38 83 GLN A C 1
ATOM 719 O O . GLN A 1 83 ? 4.281 0.667 17.771 1.00 96.38 83 GLN A O 1
ATOM 724 N N . LYS A 1 84 ? 4.089 1.969 15.950 1.00 97.62 84 LYS A N 1
ATOM 725 C CA . LYS A 1 84 ? 2.635 2.159 16.066 1.00 97.62 84 LYS A CA 1
ATOM 726 C C . LYS A 1 84 ? 1.869 0.841 16.009 1.00 97.62 84 LYS A C 1
ATOM 728 O O . LYS A 1 84 ? 1.032 0.577 16.871 1.00 97.62 84 LYS A O 1
ATOM 733 N N . ILE A 1 85 ? 2.190 -0.020 15.041 1.00 97.56 85 ILE A N 1
ATOM 734 C CA . ILE A 1 85 ? 1.562 -1.344 14.939 1.00 97.56 85 ILE A CA 1
ATOM 735 C C . ILE A 1 85 ? 1.876 -2.189 16.183 1.00 97.56 85 ILE A C 1
ATOM 737 O O . ILE A 1 85 ? 0.971 -2.814 16.734 1.00 97.56 85 ILE A O 1
ATOM 741 N N . ARG A 1 86 ? 3.120 -2.167 16.684 1.00 96.50 86 ARG A N 1
ATOM 742 C CA . ARG A 1 86 ? 3.501 -2.869 17.923 1.00 96.50 86 ARG A CA 1
ATOM 743 C C . ARG A 1 86 ? 2.739 -2.362 19.144 1.00 96.50 86 ARG A C 1
ATOM 745 O O . ARG A 1 86 ? 2.293 -3.191 19.929 1.00 96.50 86 ARG A O 1
ATOM 752 N N . THR A 1 87 ? 2.577 -1.049 19.302 1.00 97.44 87 THR A N 1
ATOM 753 C CA . THR A 1 87 ? 1.799 -0.458 20.401 1.00 97.44 87 THR A CA 1
ATOM 754 C C . THR A 1 87 ? 0.355 -0.950 20.367 1.00 97.44 87 THR A C 1
ATOM 756 O O . THR A 1 87 ? -0.134 -1.471 21.366 1.00 97.44 87 THR A O 1
ATOM 759 N N . ILE A 1 88 ? -0.292 -0.893 19.199 1.00 98.19 88 ILE A N 1
ATOM 760 C CA . ILE A 1 88 ? -1.673 -1.361 19.023 1.00 98.19 88 ILE A CA 1
ATOM 761 C C . ILE A 1 88 ? -1.804 -2.847 19.390 1.00 98.19 88 ILE A C 1
ATOM 763 O O . ILE A 1 88 ? -2.693 -3.221 20.150 1.00 98.19 88 ILE A O 1
ATOM 767 N N . LEU A 1 89 ? -0.912 -3.700 18.876 1.00 97.12 89 LEU A N 1
ATOM 768 C CA . LEU A 1 89 ? -0.945 -5.143 19.148 1.00 97.12 89 LEU A CA 1
ATOM 769 C C . LEU A 1 89 ? -0.630 -5.482 20.608 1.00 97.12 89 LEU A C 1
ATOM 771 O O . LEU A 1 89 ? -1.187 -6.430 21.150 1.00 97.12 89 LEU A O 1
ATOM 775 N N . LYS A 1 90 ? 0.258 -4.723 21.255 1.00 97.06 90 LYS A N 1
ATOM 776 C CA . LYS A 1 90 ? 0.568 -4.900 22.676 1.00 97.06 90 LYS A CA 1
ATOM 777 C C . LYS A 1 90 ? -0.656 -4.602 23.542 1.00 97.06 90 LYS A C 1
ATOM 779 O O . LYS A 1 90 ? -0.921 -5.338 24.490 1.00 97.06 90 LYS A O 1
ATOM 784 N N . ASN A 1 91 ? -1.378 -3.536 23.218 1.00 97.50 91 ASN A N 1
ATOM 785 C CA . ASN A 1 91 ? -2.520 -3.103 24.009 1.00 97.50 91 ASN A CA 1
ATOM 786 C C . ASN A 1 91 ? -3.777 -3.955 23.763 1.00 97.50 91 ASN A C 1
ATOM 788 O O . ASN A 1 91 ? -4.590 -4.114 24.666 1.00 97.50 91 ASN A O 1
ATOM 792 N N . ILE A 1 92 ? -3.912 -4.556 22.576 1.00 96.19 92 ILE A N 1
ATOM 793 C CA . ILE A 1 92 ? -4.957 -5.537 22.241 1.00 96.19 92 ILE A CA 1
ATOM 794 C C . ILE A 1 92 ? -4.313 -6.932 22.169 1.00 96.19 92 ILE A C 1
ATOM 796 O O . ILE A 1 92 ? -4.226 -7.545 21.107 1.00 96.19 92 ILE A O 1
ATOM 800 N N . SER A 1 93 ? -3.778 -7.418 23.290 1.00 92.38 93 SER A N 1
ATOM 801 C CA . SER A 1 93 ? -2.963 -8.646 23.303 1.00 92.38 93 SER A CA 1
ATOM 802 C C . SER A 1 93 ? -3.766 -9.947 23.409 1.00 92.38 93 SER A C 1
ATOM 804 O O . SER A 1 93 ? -3.266 -11.005 23.029 1.00 92.38 93 SER A O 1
ATOM 806 N N . ASP A 1 94 ? -5.005 -9.892 23.897 1.00 92.56 94 ASP A N 1
ATOM 807 C CA . ASP A 1 94 ? -5.885 -11.047 24.122 1.00 92.56 94 ASP A CA 1
ATOM 808 C C . ASP A 1 94 ? -6.896 -11.278 22.985 1.00 92.56 94 ASP A C 1
ATOM 810 O O . ASP A 1 94 ? -7.670 -12.237 23.015 1.00 92.56 94 ASP A O 1
ATOM 814 N N . LYS A 1 95 ? -6.903 -10.405 21.972 1.00 95.56 95 LYS A N 1
ATOM 815 C CA . LYS A 1 95 ? -7.871 -10.413 20.869 1.00 95.56 95 LYS A CA 1
ATOM 816 C C . LYS A 1 95 ? -7.175 -10.249 19.525 1.00 95.56 95 LYS A C 1
ATOM 818 O O . LYS A 1 95 ? -6.051 -9.775 19.416 1.00 95.56 95 LYS A O 1
ATOM 823 N N . THR A 1 96 ? -7.878 -10.624 18.464 1.00 96.06 96 THR A N 1
ATOM 824 C CA . THR A 1 96 ? -7.424 -10.384 17.093 1.00 96.06 96 THR A CA 1
ATOM 825 C C . THR A 1 96 ? -7.643 -8.922 16.715 1.00 96.06 96 THR A C 1
ATOM 827 O O . THR A 1 96 ? -8.776 -8.448 16.660 1.00 96.06 96 THR A O 1
ATOM 830 N N . THR A 1 97 ? -6.581 -8.201 16.381 1.00 97.38 97 THR A N 1
ATOM 831 C CA . THR A 1 97 ? -6.717 -6.856 15.808 1.00 97.38 97 THR A CA 1
ATOM 832 C C . THR A 1 97 ? -7.029 -6.943 14.316 1.00 97.38 97 THR A C 1
ATOM 834 O O . THR A 1 97 ? -6.271 -7.545 13.555 1.00 97.38 97 THR A O 1
ATOM 837 N N . VAL A 1 98 ? -8.124 -6.311 13.888 1.00 97.88 98 VAL A N 1
ATOM 838 C CA . VAL A 1 98 ? -8.475 -6.149 12.470 1.00 97.88 98 VAL A CA 1
ATOM 839 C C . VAL A 1 98 ? -8.208 -4.705 12.069 1.00 97.88 98 VAL A C 1
ATOM 841 O O . VAL A 1 98 ? -8.906 -3.789 12.503 1.00 97.88 98 VAL A O 1
ATOM 844 N N . PHE A 1 99 ? -7.192 -4.481 11.239 1.00 98.44 99 PHE A N 1
ATOM 845 C CA . PHE A 1 99 ? -6.812 -3.129 10.839 1.00 98.44 99 PHE A CA 1
ATOM 846 C C . PHE A 1 99 ? -7.688 -2.607 9.694 1.00 98.44 99 PHE A C 1
ATOM 848 O O . PHE A 1 99 ? -7.752 -3.203 8.625 1.00 98.44 99 PHE A O 1
ATOM 855 N N . HIS A 1 100 ? -8.311 -1.448 9.870 1.00 98.62 100 HIS A N 1
ATOM 856 C CA . HIS A 1 100 ? -9.041 -0.728 8.826 1.00 98.62 100 HIS A CA 1
ATOM 857 C C . HIS A 1 100 ? -8.144 0.379 8.269 1.00 98.62 100 HIS A C 1
ATOM 859 O O . HIS A 1 100 ? -8.065 1.475 8.823 1.00 98.62 100 HIS A O 1
ATOM 865 N N . ILE A 1 101 ? -7.418 0.075 7.197 1.00 98.69 101 ILE A N 1
ATOM 866 C CA . ILE A 1 101 ? -6.277 0.870 6.741 1.00 98.69 101 ILE A CA 1
ATOM 867 C C . ILE A 1 101 ? -6.670 1.753 5.558 1.00 98.69 101 ILE A C 1
ATOM 869 O O . ILE A 1 101 ? -7.228 1.279 4.570 1.00 98.69 101 ILE A O 1
ATOM 873 N N . SER A 1 102 ? -6.277 3.022 5.595 1.00 98.19 102 SER A N 1
ATOM 874 C CA . SER A 1 102 ? -6.159 3.845 4.391 1.00 98.19 102 SER A CA 1
ATOM 875 C C . SER A 1 102 ? -4.846 4.621 4.390 1.00 98.19 102 SER A C 1
ATOM 877 O O . SER A 1 102 ? -4.356 5.081 5.417 1.00 98.19 102 SER A O 1
ATOM 879 N N . VAL A 1 103 ? -4.267 4.789 3.207 1.00 97.62 103 VAL A N 1
ATOM 880 C CA . VAL A 1 103 ? -2.941 5.383 3.006 1.00 97.62 103 VAL A CA 1
ATOM 881 C C . VAL A 1 103 ? -2.978 6.382 1.850 1.00 97.62 103 VAL A C 1
ATOM 883 O O . VAL A 1 103 ? -3.830 6.287 0.967 1.00 97.62 103 VAL A O 1
ATOM 886 N N . GLY A 1 104 ? -2.085 7.372 1.868 1.00 93.94 104 GLY A N 1
ATOM 887 C CA . GLY A 1 104 ? -2.171 8.544 0.994 1.00 93.94 104 GLY A CA 1
ATOM 888 C C . GLY A 1 104 ? -1.122 8.626 -0.112 1.00 93.94 104 GLY A C 1
ATOM 889 O O . GLY A 1 104 ? -1.377 9.284 -1.120 1.00 93.94 104 GLY A O 1
ATOM 890 N N . ILE A 1 105 ? 0.045 8.001 0.067 1.00 94.31 105 ILE A N 1
ATOM 891 C CA . ILE A 1 105 ? 1.176 8.086 -0.871 1.00 94.31 105 ILE A CA 1
ATOM 892 C C . ILE A 1 105 ? 1.512 6.685 -1.370 1.00 94.31 105 ILE A C 1
ATOM 894 O O . ILE A 1 105 ? 1.887 5.830 -0.579 1.00 94.31 105 ILE A O 1
ATOM 898 N N . THR A 1 106 ? 1.406 6.452 -2.679 1.00 95.44 106 THR A N 1
ATOM 899 C CA . THR A 1 106 ? 1.465 5.104 -3.268 1.00 95.44 106 THR A CA 1
ATOM 900 C C . THR A 1 106 ? 2.798 4.387 -3.057 1.00 95.44 106 THR A C 1
ATOM 902 O O . THR A 1 106 ? 2.795 3.235 -2.627 1.00 95.44 106 THR A O 1
ATOM 905 N N . SER A 1 107 ? 3.936 5.046 -3.297 1.00 96.88 107 SER A N 1
ATOM 906 C CA . SER A 1 107 ? 5.247 4.422 -3.073 1.00 96.88 107 SER A CA 1
ATOM 907 C C . SER A 1 107 ? 5.464 4.099 -1.592 1.00 96.88 107 SER A C 1
ATOM 909 O O . SER A 1 107 ? 5.940 3.016 -1.269 1.00 96.88 107 SER A O 1
ATOM 911 N N . LEU A 1 108 ? 5.052 4.992 -0.680 1.00 97.75 108 LEU A N 1
ATOM 912 C CA . LEU A 1 108 ? 5.193 4.755 0.760 1.00 97.75 108 LEU A CA 1
ATOM 913 C C . LEU A 1 108 ? 4.278 3.610 1.183 1.00 97.75 108 LEU A C 1
ATOM 915 O O . LEU A 1 108 ? 4.715 2.698 1.870 1.00 97.75 108 LEU A O 1
ATOM 919 N N . ALA A 1 109 ? 3.030 3.629 0.719 1.00 98.12 109 ALA A N 1
ATOM 920 C CA . ALA A 1 109 ? 2.051 2.585 0.956 1.00 98.12 109 ALA A CA 1
ATOM 921 C C . ALA A 1 109 ? 2.586 1.203 0.582 1.00 98.12 109 ALA A C 1
ATOM 923 O O . ALA A 1 109 ? 2.439 0.284 1.378 1.00 98.12 109 ALA A O 1
ATOM 924 N N . PHE A 1 110 ? 3.262 1.065 -0.562 1.00 97.94 110 PHE A N 1
ATOM 925 C CA . PHE A 1 110 ? 3.933 -0.182 -0.930 1.00 97.94 110 PHE A CA 1
ATOM 926 C C . PHE A 1 110 ? 4.956 -0.626 0.122 1.00 97.94 110 PHE A C 1
ATOM 928 O O . PHE A 1 110 ? 4.907 -1.768 0.573 1.00 97.94 110 PHE A O 1
ATOM 935 N N . GLY A 1 111 ? 5.826 0.275 0.583 1.00 96.88 111 GLY A N 1
ATOM 936 C CA . GLY A 1 111 ? 6.798 -0.027 1.639 1.00 96.88 111 GLY A CA 1
ATOM 937 C C . GLY A 1 111 ? 6.144 -0.401 2.975 1.00 96.88 111 GLY A C 1
ATOM 938 O O . GLY A 1 111 ? 6.549 -1.372 3.612 1.00 96.88 111 GLY A O 1
ATOM 939 N N . LEU A 1 112 ? 5.080 0.306 3.368 1.00 97.75 112 LEU A N 1
ATOM 940 C CA . LEU A 1 112 ? 4.281 -0.037 4.548 1.00 97.75 112 LEU A CA 1
ATOM 941 C C . LEU A 1 112 ? 3.623 -1.412 4.400 1.00 97.75 112 LEU A C 1
ATOM 943 O O . LEU A 1 112 ? 3.597 -2.167 5.360 1.00 97.75 112 LEU A O 1
ATOM 947 N N . GLY A 1 113 ? 3.143 -1.763 3.207 1.00 96.94 113 GLY A N 1
ATOM 948 C CA . GLY A 1 113 ? 2.585 -3.078 2.904 1.00 96.94 113 GLY A CA 1
ATOM 949 C C . GLY A 1 113 ? 3.616 -4.200 3.010 1.00 96.94 113 GLY A C 1
ATOM 950 O O . GLY A 1 113 ? 3.339 -5.229 3.624 1.00 96.94 113 GLY A O 1
ATOM 951 N N . VAL A 1 114 ? 4.830 -3.984 2.485 1.00 95.88 114 VAL A N 1
ATOM 952 C CA . VAL A 1 114 ? 5.967 -4.911 2.652 1.00 95.88 114 VAL A CA 1
ATOM 953 C C . VAL A 1 114 ? 6.254 -5.135 4.137 1.00 95.88 114 VAL A C 1
ATOM 955 O O . VAL A 1 114 ? 6.403 -6.278 4.569 1.00 95.88 114 VAL A O 1
ATOM 958 N N . LYS A 1 115 ? 6.277 -4.051 4.921 1.00 95.69 115 LYS A N 1
ATOM 959 C CA . LYS A 1 115 ? 6.492 -4.082 6.371 1.00 95.69 115 LYS A CA 1
ATOM 960 C C . LYS A 1 115 ? 5.339 -4.750 7.125 1.00 95.69 115 LYS A C 1
ATOM 962 O O . LYS A 1 115 ? 5.573 -5.471 8.082 1.00 95.69 115 LYS A O 1
ATOM 967 N N . PHE A 1 116 ? 4.098 -4.514 6.715 1.00 95.69 116 PHE A N 1
ATOM 968 C CA . PHE A 1 116 ? 2.906 -5.066 7.356 1.00 95.69 116 PHE A CA 1
ATOM 969 C C . PHE A 1 116 ? 2.780 -6.578 7.119 1.00 95.69 116 PHE A C 1
ATOM 971 O O . PHE A 1 116 ? 2.380 -7.322 8.016 1.00 95.69 116 PHE A O 1
ATOM 978 N N . GLY A 1 117 ? 3.175 -7.048 5.932 1.00 93.44 117 GLY A N 1
ATOM 979 C CA . GLY A 1 117 ? 3.166 -8.465 5.580 1.00 93.44 117 GLY A CA 1
ATOM 980 C C . GLY A 1 117 ? 1.754 -9.055 5.521 1.00 93.44 117 GLY A C 1
ATOM 981 O O . GLY A 1 117 ? 0.790 -8.354 5.243 1.00 93.44 117 GLY A O 1
ATOM 982 N N . LEU A 1 118 ? 1.633 -10.367 5.757 1.00 92.38 118 LEU A N 1
ATOM 983 C CA . LEU A 1 118 ? 0.369 -11.124 5.660 1.00 92.38 118 LEU A CA 1
ATOM 984 C C . LEU A 1 118 ? 0.017 -11.870 6.952 1.00 92.38 118 LEU A C 1
ATOM 986 O O . LEU A 1 118 ? -0.551 -12.961 6.911 1.00 92.38 118 LEU A O 1
ATOM 990 N N . ARG A 1 119 ? 0.419 -11.332 8.106 1.00 89.75 119 ARG A N 1
ATOM 991 C CA . ARG A 1 119 ? 0.155 -11.962 9.412 1.00 89.75 119 ARG A CA 1
ATOM 992 C C . ARG A 1 119 ? -0.981 -11.297 10.182 1.00 89.75 119 ARG A C 1
ATOM 994 O O . ARG A 1 119 ? -1.562 -11.933 11.053 1.00 89.75 119 ARG A O 1
ATOM 1001 N N . LEU A 1 120 ? -1.305 -10.052 9.842 1.00 94.44 120 LEU A N 1
ATOM 1002 C CA . LEU A 1 120 ? -2.311 -9.253 10.528 1.00 94.44 120 LEU A CA 1
ATOM 1003 C C . LEU A 1 120 ? -3.542 -9.068 9.625 1.00 94.44 120 LEU A C 1
ATOM 1005 O O . LEU A 1 120 ? -3.384 -8.617 8.488 1.00 94.44 120 LEU A O 1
ATOM 1009 N N . PRO A 1 121 ? -4.753 -9.401 10.103 1.00 96.50 121 PRO A N 1
ATOM 1010 C CA . PRO A 1 121 ? -5.994 -9.144 9.381 1.00 96.50 121 PRO A CA 1
ATOM 1011 C C . PRO A 1 121 ? -6.197 -7.663 9.074 1.00 96.50 121 PRO A C 1
ATOM 1013 O O . PRO A 1 121 ? -5.947 -6.802 9.924 1.00 96.50 121 PRO A O 1
ATOM 1016 N N . CYS A 1 122 ? -6.702 -7.352 7.881 1.00 97.75 122 CYS A N 1
ATOM 1017 C CA . CYS A 1 122 ? -7.026 -5.972 7.541 1.00 97.75 122 CYS A CA 1
ATOM 1018 C C . CYS A 1 122 ? -8.108 -5.818 6.465 1.00 97.75 122 CYS A C 1
ATOM 1020 O O . CYS A 1 122 ? -8.399 -6.725 5.687 1.00 97.75 122 CYS A O 1
ATOM 1022 N N . ILE A 1 123 ? -8.678 -4.619 6.401 1.00 97.94 123 ILE A N 1
ATOM 1023 C CA . ILE A 1 123 ? -9.486 -4.122 5.290 1.00 97.94 123 ILE A CA 1
ATOM 1024 C C . ILE A 1 123 ? -8.823 -2.846 4.788 1.00 97.94 123 ILE A C 1
ATOM 1026 O O . ILE A 1 123 ? -8.556 -1.944 5.584 1.00 97.94 123 ILE A O 1
ATOM 1030 N N . LEU A 1 124 ? -8.585 -2.741 3.480 1.00 98.38 124 LEU A N 1
ATOM 1031 C CA . LEU A 1 124 ? -8.048 -1.517 2.891 1.00 98.38 124 LEU A CA 1
ATOM 1032 C C . LEU A 1 124 ? -9.161 -0.670 2.277 1.00 98.38 124 LEU A C 1
ATOM 1034 O O . LEU A 1 124 ? -9.991 -1.156 1.502 1.00 98.38 124 LEU A O 1
ATOM 1038 N N . TYR A 1 125 ? -9.131 0.617 2.603 1.00 97.81 125 TYR A N 1
ATOM 1039 C CA . TYR A 1 125 ? -10.124 1.596 2.197 1.00 97.81 125 TYR A CA 1
ATOM 1040 C C . TYR A 1 125 ? -9.541 2.577 1.185 1.00 97.81 125 TYR A C 1
ATOM 1042 O O . TYR A 1 125 ? -8.618 3.330 1.490 1.00 97.81 125 TYR A O 1
ATOM 1050 N N . HIS A 1 126 ? -10.102 2.613 -0.020 1.00 96.25 126 HIS A N 1
ATOM 1051 C CA . HIS A 1 126 ? -9.769 3.642 -1.000 1.00 96.25 126 HIS A CA 1
ATOM 1052 C C . HIS A 1 126 ? -10.636 4.870 -0.766 1.00 96.25 126 HIS A C 1
ATOM 1054 O O . HIS A 1 126 ? -11.862 4.790 -0.785 1.00 96.25 126 HIS A O 1
ATOM 1060 N N . TYR A 1 127 ? -9.998 6.017 -0.588 1.00 94.12 127 TYR A N 1
ATOM 1061 C CA . TYR A 1 127 ? -10.698 7.286 -0.529 1.00 94.12 127 TYR A CA 1
ATOM 1062 C C . TYR A 1 127 ? -10.926 7.844 -1.938 1.00 94.12 127 TYR A C 1
ATOM 1064 O O . TYR A 1 127 ? -9.969 8.172 -2.649 1.00 94.12 127 TYR A O 1
ATOM 1072 N N . GLN A 1 128 ? -12.191 8.001 -2.326 1.00 89.69 128 GLN A N 1
ATOM 1073 C CA . GLN A 1 128 ? -12.570 8.570 -3.612 1.00 89.69 128 GLN A CA 1
ATOM 1074 C C . GLN A 1 128 ? -12.895 10.066 -3.458 1.00 89.69 128 GLN A C 1
ATOM 1076 O O . GLN A 1 128 ? -13.903 10.417 -2.847 1.00 89.69 128 GLN A O 1
ATOM 1081 N N . PRO A 1 129 ? -12.094 10.988 -4.026 1.00 83.06 129 PRO A N 1
ATOM 1082 C CA . PRO A 1 129 ? -12.491 12.389 -4.105 1.00 83.06 129 PRO A CA 1
ATOM 1083 C C . PRO A 1 129 ? -13.611 12.573 -5.145 1.00 83.06 129 PRO A C 1
ATOM 1085 O O . PRO A 1 129 ? -13.635 11.880 -6.166 1.00 83.06 129 PRO A O 1
ATOM 1088 N N . GLY A 1 130 ? -14.509 13.539 -4.923 1.00 78.19 130 GLY A N 1
ATOM 1089 C CA . GLY A 1 130 ? -15.573 13.889 -5.871 1.00 78.19 130 GLY A CA 1
ATOM 1090 C C . GLY A 1 130 ? -16.922 14.145 -5.201 1.00 78.19 130 GLY A C 1
ATOM 1091 O O . GLY A 1 130 ? -16.962 14.576 -4.051 1.00 78.19 130 GLY A O 1
ATOM 1092 N N . LYS A 1 131 ? -18.015 13.902 -5.940 1.00 64.69 131 LYS A N 1
ATOM 1093 C CA . LYS A 1 131 ? -19.398 14.067 -5.452 1.00 64.69 131 LYS A CA 1
ATOM 1094 C C . LYS A 1 131 ? -19.727 13.097 -4.312 1.00 64.69 131 LYS A C 1
ATOM 1096 O O . LYS A 1 131 ? -20.259 13.531 -3.299 1.00 64.69 131 LYS A O 1
ATOM 1101 N N . ASP A 1 132 ? -19.300 11.844 -4.435 1.00 68.88 132 ASP A N 1
ATOM 1102 C CA . ASP A 1 132 ? -19.469 10.803 -3.413 1.00 68.88 132 ASP A CA 1
ATOM 1103 C C . ASP A 1 132 ? -18.190 10.675 -2.579 1.00 68.88 132 ASP A C 1
ATOM 1105 O O . ASP A 1 132 ? -17.539 9.634 -2.554 1.00 68.88 132 ASP A O 1
ATOM 1109 N N . LYS A 1 133 ? -17.761 11.793 -1.983 1.00 80.81 133 LYS A N 1
ATOM 1110 C CA . LYS A 1 133 ? -16.507 11.901 -1.229 1.00 80.81 133 LYS A CA 1
ATOM 1111 C C . LYS A 1 133 ? -16.517 10.958 -0.025 1.00 80.81 133 LYS A C 1
ATOM 1113 O O . LYS A 1 133 ? -16.999 11.339 1.040 1.00 80.81 133 LYS A O 1
ATOM 1118 N N . ASN A 1 134 ? -15.991 9.750 -0.200 1.00 88.88 134 ASN A N 1
ATOM 1119 C CA . ASN A 1 134 ? -16.061 8.726 0.829 1.00 88.88 134 ASN A CA 1
ATOM 1120 C C . ASN A 1 134 ? -14.924 7.698 0.754 1.00 88.88 134 ASN A C 1
ATOM 1122 O O . ASN A 1 134 ? -14.206 7.592 -0.247 1.00 88.88 134 ASN A O 1
ATOM 1126 N N . TYR A 1 135 ? -14.765 6.941 1.837 1.00 95.06 135 TYR A N 1
ATOM 1127 C CA . TYR A 1 135 ? -13.936 5.746 1.883 1.00 95.06 135 TYR A CA 1
ATOM 1128 C C . TYR A 1 135 ? -14.734 4.539 1.389 1.00 95.06 135 TYR A C 1
ATOM 1130 O O . TYR A 1 135 ? -15.879 4.332 1.771 1.00 95.06 135 TYR A O 1
ATOM 1138 N N . HIS A 1 136 ? -14.107 3.713 0.560 1.00 95.31 136 HIS A N 1
ATOM 1139 C CA . HIS A 1 136 ? -14.694 2.481 0.046 1.00 95.31 136 HIS A CA 1
ATOM 1140 C C . HIS A 1 136 ? -13.832 1.294 0.475 1.00 95.31 136 HIS A C 1
ATOM 1142 O O . HIS A 1 136 ? -12.633 1.309 0.184 1.00 95.31 136 HIS A O 1
ATOM 1148 N N . PRO A 1 137 ? -14.390 0.266 1.138 1.00 95.81 137 PRO A N 1
ATOM 1149 C CA . PRO A 1 137 ? -13.655 -0.956 1.438 1.00 95.81 137 PRO A CA 1
ATOM 1150 C C . PRO A 1 137 ? -13.436 -1.733 0.136 1.00 95.81 137 PRO A C 1
ATOM 1152 O O . PRO A 1 137 ? -14.342 -2.395 -0.364 1.00 95.81 137 PRO A O 1
ATOM 1155 N N . VAL A 1 138 ? -12.240 -1.624 -0.435 1.00 96.50 138 VAL A N 1
ATOM 1156 C CA . VAL A 1 138 ? -11.924 -2.191 -1.758 1.00 96.50 138 VAL A CA 1
ATOM 1157 C C . VAL A 1 138 ? -11.175 -3.517 -1.676 1.00 96.50 138 VAL A C 1
ATOM 1159 O O . VAL A 1 138 ? -11.122 -4.243 -2.661 1.00 96.50 138 VAL A O 1
ATOM 1162 N N . LEU A 1 139 ? -10.592 -3.835 -0.517 1.00 96.75 139 LEU A N 1
ATOM 1163 C CA . LEU A 1 139 ? -9.840 -5.065 -0.259 1.00 96.75 139 LEU A CA 1
ATOM 1164 C C . LEU A 1 139 ? -10.194 -5.579 1.130 1.00 96.75 139 LEU A C 1
ATOM 1166 O O . LEU A 1 139 ? -9.832 -4.946 2.120 1.00 96.75 139 LEU A O 1
ATOM 1170 N N . ASN A 1 140 ? -10.865 -6.728 1.208 1.00 95.00 140 ASN A N 1
ATOM 1171 C CA . ASN A 1 140 ? -11.141 -7.400 2.475 1.00 95.00 140 ASN A CA 1
ATOM 1172 C C . ASN A 1 140 ? -10.187 -8.596 2.663 1.00 95.00 140 ASN A C 1
ATOM 1174 O O . ASN A 1 140 ? -10.199 -9.553 1.877 1.00 95.00 140 ASN A O 1
ATOM 1178 N N . MET A 1 141 ? -9.352 -8.510 3.701 1.00 95.50 141 MET A N 1
ATOM 1179 C CA . MET A 1 141 ? -8.364 -9.507 4.119 1.00 95.50 141 MET A CA 1
ATOM 1180 C C . MET A 1 141 ? -8.492 -9.815 5.625 1.00 95.50 141 MET A C 1
ATOM 1182 O O . MET A 1 141 ? -7.500 -9.977 6.333 1.00 95.50 141 MET A O 1
ATOM 1186 N N . GLU A 1 142 ? -9.725 -9.851 6.137 1.00 93.44 142 GLU A N 1
ATOM 1187 C CA . GLU A 1 142 ? -10.017 -10.098 7.558 1.00 93.44 142 GLU A CA 1
ATOM 1188 C C . GLU A 1 142 ? -9.801 -11.551 7.990 1.00 93.44 142 GLU A C 1
ATOM 1190 O O . GLU A 1 142 ? -9.553 -11.825 9.162 1.00 93.44 142 GLU A O 1
ATOM 1195 N N . THR A 1 143 ? -9.912 -12.501 7.061 1.00 92.88 143 THR A N 1
ATOM 1196 C CA . THR A 1 143 ? -9.720 -13.928 7.349 1.00 92.88 143 THR A CA 1
ATOM 1197 C C . THR A 1 143 ? -8.340 -14.388 6.899 1.00 92.88 143 THR A C 1
ATOM 1199 O O . THR A 1 143 ? -7.813 -13.898 5.900 1.00 92.88 143 THR A O 1
ATOM 1202 N N . ALA A 1 144 ? -7.774 -15.394 7.568 1.00 91.06 144 ALA A N 1
ATOM 1203 C CA . ALA A 1 144 ? -6.487 -15.970 7.174 1.00 91.06 144 ALA A CA 1
ATOM 1204 C C . ALA A 1 144 ? -6.475 -16.485 5.720 1.00 91.06 144 ALA A C 1
ATOM 1206 O O . ALA A 1 144 ? -5.467 -16.354 5.031 1.00 91.06 144 ALA A O 1
ATOM 1207 N N . GLU A 1 145 ? -7.592 -17.037 5.237 1.00 92.94 145 GLU A N 1
ATOM 1208 C CA . GLU A 1 145 ? -7.756 -17.462 3.841 1.00 92.94 145 GLU A CA 1
ATOM 1209 C C . GLU A 1 145 ? -7.698 -16.260 2.891 1.00 92.94 145 GLU A C 1
ATOM 1211 O O . GLU A 1 145 ? -6.858 -16.202 1.990 1.00 92.94 145 GLU A O 1
ATOM 1216 N N . SER A 1 146 ? -8.520 -15.240 3.154 1.00 93.00 146 SER A N 1
ATOM 1217 C CA . SER A 1 146 ? -8.576 -14.027 2.336 1.00 93.00 146 SER A CA 1
ATOM 1218 C C . SER A 1 146 ? -7.247 -13.257 2.324 1.00 93.00 146 SER A C 1
ATOM 1220 O O . SER A 1 146 ? -6.897 -12.688 1.291 1.00 93.00 146 SER A O 1
ATOM 1222 N N . LEU A 1 147 ? -6.487 -13.298 3.422 1.00 93.00 147 LEU A N 1
ATOM 1223 C CA . LEU A 1 147 ? -5.160 -12.704 3.572 1.00 93.00 147 LEU A CA 1
ATOM 1224 C C . LEU A 1 147 ? -4.054 -13.529 2.899 1.00 93.00 147 LEU A C 1
ATOM 1226 O O . LEU A 1 147 ? -3.046 -12.974 2.486 1.00 93.00 147 LEU A O 1
ATOM 1230 N N . ARG A 1 148 ? -4.204 -14.849 2.755 1.00 92.00 148 ARG A N 1
ATOM 1231 C CA . ARG A 1 148 ? -3.235 -15.678 2.013 1.00 92.00 148 ARG A CA 1
ATOM 1232 C C . ARG A 1 148 ? -3.469 -15.634 0.507 1.00 92.00 148 ARG A C 1
ATOM 1234 O O . ARG A 1 148 ? -2.494 -15.635 -0.241 1.00 92.00 148 ARG A O 1
ATOM 1241 N N . SER A 1 149 ? -4.727 -15.533 0.076 1.00 94.31 149 SER A N 1
ATOM 1242 C CA . SER A 1 149 ? -5.111 -15.554 -1.347 1.00 94.31 149 SER A CA 1
ATOM 1243 C C . SER A 1 149 ? -4.455 -14.458 -2.200 1.00 94.31 149 SER A C 1
ATOM 1245 O O . SER A 1 149 ? -4.218 -14.641 -3.386 1.00 94.31 149 SER A O 1
ATOM 1247 N N . ILE A 1 150 ? -4.046 -13.337 -1.601 1.00 93.94 150 ILE A N 1
ATOM 1248 C CA . ILE A 1 150 ? -3.302 -12.265 -2.282 1.00 93.94 150 ILE A CA 1
ATOM 1249 C C . ILE A 1 150 ? -1.932 -12.724 -2.839 1.00 93.94 150 ILE A C 1
ATOM 1251 O O . ILE A 1 150 ? -1.408 -12.105 -3.767 1.00 93.94 150 ILE A O 1
ATOM 1255 N N . LYS A 1 151 ? -1.361 -13.823 -2.325 1.00 92.75 151 LYS A N 1
ATOM 1256 C CA . LYS A 1 151 ? -0.125 -14.441 -2.841 1.00 92.75 151 LYS A CA 1
ATOM 1257 C C . LYS A 1 151 ? -0.348 -15.532 -3.884 1.00 92.75 151 LYS A C 1
ATOM 1259 O O . LYS A 1 151 ? 0.633 -16.117 -4.341 1.00 92.75 151 LYS A O 1
ATOM 1264 N N . GLU A 1 152 ? -1.590 -15.821 -4.257 1.00 94.44 152 GLU A N 1
ATOM 1265 C CA . GLU A 1 152 ? -1.869 -16.770 -5.332 1.00 94.44 152 GLU A CA 1
ATOM 1266 C C . GLU A 1 152 ? -1.158 -16.353 -6.625 1.00 94.44 152 GLU A C 1
ATOM 1268 O O . GLU A 1 152 ? -1.028 -15.165 -6.931 1.00 94.44 152 GLU A O 1
ATOM 1273 N N . ILE A 1 153 ? -0.670 -17.347 -7.371 1.00 92.50 153 ILE A N 1
ATOM 1274 C CA . ILE A 1 153 ? 0.072 -17.139 -8.614 1.00 92.50 153 ILE A CA 1
ATOM 1275 C C . ILE A 1 153 ? -0.710 -17.756 -9.769 1.00 92.50 153 ILE A C 1
ATOM 1277 O O . ILE A 1 153 ? -0.863 -18.974 -9.858 1.00 92.50 153 ILE A O 1
ATOM 1281 N N . LYS A 1 154 ? -1.161 -16.915 -10.698 1.00 93.00 154 LYS A N 1
ATOM 1282 C CA . LYS A 1 154 ? -1.769 -17.337 -11.962 1.00 93.00 154 LYS A CA 1
ATOM 1283 C C . LYS A 1 154 ? -0.694 -17.858 -12.925 1.00 93.00 154 LYS A C 1
ATOM 1285 O O . LYS A 1 154 ? 0.343 -17.222 -13.120 1.00 93.00 154 LYS A O 1
ATOM 1290 N N . HIS A 1 155 ? -0.938 -19.007 -13.557 1.00 86.75 155 HIS A N 1
ATOM 1291 C CA . HIS A 1 155 ? 0.065 -19.680 -14.392 1.00 86.75 155 HIS A CA 1
ATOM 1292 C C . HIS A 1 155 ? 0.327 -18.986 -15.740 1.00 86.75 155 HIS A C 1
ATOM 1294 O O . HIS A 1 155 ? 1.491 -18.755 -16.058 1.00 86.75 155 HIS A O 1
ATOM 1300 N N . ASN A 1 156 ? -0.718 -18.588 -16.475 1.00 89.50 156 ASN A N 1
ATOM 1301 C CA . ASN A 1 156 ? -0.614 -18.077 -17.858 1.00 89.50 156 ASN A CA 1
ATOM 1302 C C . ASN A 1 156 ? -0.713 -16.545 -17.956 1.00 89.50 156 ASN A C 1
ATOM 1304 O O . ASN A 1 156 ? -1.083 -15.990 -18.989 1.00 89.50 156 ASN A O 1
ATOM 1308 N N . VAL A 1 157 ? -0.403 -15.844 -16.864 1.00 94.12 157 VAL A N 1
ATOM 1309 C CA . VAL A 1 157 ? -0.675 -14.406 -16.734 1.00 94.12 157 VAL A CA 1
ATOM 1310 C C . VAL A 1 157 ? 0.131 -13.526 -17.695 1.00 94.12 157 VAL A C 1
ATOM 1312 O O . VAL A 1 157 ? -0.299 -12.422 -17.998 1.00 94.12 157 VAL A O 1
ATOM 1315 N N . LEU A 1 158 ? 1.287 -13.996 -18.180 1.00 92.06 158 LEU A N 1
ATOM 1316 C CA . LEU A 1 158 ? 2.092 -13.246 -19.152 1.00 92.06 158 LEU A CA 1
ATOM 1317 C C . LEU A 1 158 ? 1.514 -13.308 -20.574 1.00 92.06 158 LEU A C 1
ATOM 1319 O O . LEU A 1 158 ? 1.795 -12.419 -21.368 1.00 92.06 158 LEU A O 1
ATOM 1323 N N . GLU A 1 159 ? 0.731 -14.343 -20.891 1.00 91.00 159 GLU A N 1
ATOM 1324 C CA . GLU A 1 159 ? 0.159 -14.562 -22.226 1.00 91.00 159 GLU A CA 1
ATOM 1325 C C . GLU A 1 159 ? -1.281 -14.054 -22.313 1.00 91.00 159 GLU A C 1
ATOM 1327 O O . GLU A 1 159 ? -1.660 -13.414 -23.291 1.00 91.00 159 GLU A O 1
ATOM 1332 N N . ASN A 1 160 ? -2.087 -14.327 -21.282 1.00 92.50 160 ASN A N 1
ATOM 1333 C CA . ASN A 1 160 ? -3.501 -13.964 -21.249 1.00 92.50 160 ASN A CA 1
ATOM 1334 C C . ASN A 1 160 ? -3.918 -13.467 -19.852 1.00 92.50 160 ASN A C 1
ATOM 1336 O O . ASN A 1 160 ? -4.541 -14.211 -19.091 1.00 92.50 160 ASN A O 1
ATOM 1340 N N . PRO A 1 161 ? -3.547 -12.230 -19.481 1.00 94.06 161 PRO A N 1
ATOM 1341 C CA . PRO A 1 161 ? -4.040 -11.587 -18.266 1.00 94.06 161 PRO A CA 1
ATOM 1342 C C . PRO A 1 161 ? -5.545 -11.267 -18.361 1.00 94.06 161 PRO A C 1
ATOM 1344 O O . PRO A 1 161 ? -6.060 -10.851 -19.409 1.00 94.06 161 PRO A O 1
ATOM 1347 N N . ASP A 1 162 ? -6.259 -11.432 -17.243 1.00 94.81 162 ASP A N 1
ATOM 1348 C CA . ASP A 1 162 ? -7.713 -11.249 -17.193 1.00 94.81 162 ASP A CA 1
ATOM 1349 C C . ASP A 1 162 ? -8.096 -9.768 -17.072 1.00 94.81 162 ASP A C 1
ATOM 1351 O O . ASP A 1 162 ? -9.080 -9.324 -17.666 1.00 94.81 162 ASP A O 1
ATOM 1355 N N . PHE A 1 163 ? -7.331 -9.000 -16.293 1.00 94.94 163 PHE A N 1
ATOM 1356 C CA . PHE A 1 163 ? -7.692 -7.658 -15.832 1.00 94.94 163 PHE A CA 1
ATOM 1357 C C . PHE A 1 163 ? -6.715 -6.564 -16.271 1.00 94.94 163 PHE A C 1
ATOM 1359 O O . PHE A 1 163 ? -7.086 -5.385 -16.317 1.00 94.94 163 PHE A O 1
ATOM 1366 N N . CYS A 1 164 ? -5.478 -6.936 -16.579 1.00 95.25 164 CYS A N 1
ATOM 1367 C CA . CYS A 1 164 ? -4.407 -6.031 -16.962 1.00 95.25 164 CYS A CA 1
ATOM 1368 C C . CYS A 1 164 ? -3.974 -6.248 -18.418 1.00 95.25 164 CYS A C 1
ATOM 1370 O O . CYS A 1 164 ? -4.080 -7.343 -18.950 1.00 95.25 164 CYS A O 1
ATOM 1372 N N . ASN A 1 165 ? -3.423 -5.212 -19.046 1.00 94.88 165 ASN A N 1
ATOM 1373 C CA . ASN A 1 165 ? -2.580 -5.331 -20.233 1.00 94.88 165 ASN A CA 1
ATOM 1374 C C . ASN A 1 165 ? -1.112 -5.316 -19.799 1.00 94.88 165 ASN A C 1
ATOM 1376 O O . ASN A 1 165 ? -0.752 -4.582 -18.871 1.00 94.88 165 ASN A O 1
ATOM 1380 N N . ILE A 1 166 ? -0.267 -6.080 -20.493 1.00 94.69 166 ILE A N 1
ATOM 1381 C CA . ILE A 1 166 ? 1.170 -6.156 -20.217 1.00 94.69 166 ILE A CA 1
ATOM 1382 C C . ILE A 1 166 ? 1.936 -5.829 -21.493 1.00 94.69 166 ILE A C 1
ATOM 1384 O O . ILE A 1 166 ? 1.648 -6.373 -22.556 1.00 94.69 166 ILE A O 1
ATOM 1388 N N . ILE A 1 167 ? 2.925 -4.954 -21.369 1.00 93.44 167 ILE A N 1
ATOM 1389 C CA . ILE A 1 167 ? 3.912 -4.671 -22.405 1.00 93.44 167 ILE A CA 1
ATOM 1390 C C . ILE A 1 167 ? 5.237 -5.223 -21.895 1.00 93.44 167 ILE A C 1
ATOM 1392 O O . ILE A 1 167 ? 5.747 -4.757 -20.877 1.00 93.44 167 ILE A O 1
ATOM 1396 N N . ILE A 1 168 ? 5.763 -6.235 -22.581 1.00 91.00 168 ILE A N 1
ATOM 1397 C CA . ILE A 1 168 ? 7.059 -6.848 -22.287 1.00 91.00 168 ILE A CA 1
ATOM 1398 C C . ILE A 1 168 ? 7.959 -6.587 -23.499 1.00 91.00 168 ILE A C 1
ATOM 1400 O O . ILE A 1 168 ? 7.589 -7.006 -24.596 1.00 91.00 168 ILE A O 1
ATOM 1404 N N . PRO A 1 169 ? 9.111 -5.917 -23.337 1.00 86.06 169 PRO A N 1
ATOM 1405 C CA . PRO A 1 169 ? 10.054 -5.721 -24.433 1.00 86.06 169 PRO A CA 1
ATOM 1406 C C . PRO A 1 169 ? 10.509 -7.059 -25.028 1.00 86.06 169 PRO A C 1
ATOM 1408 O O . PRO A 1 169 ? 10.736 -8.020 -24.290 1.00 86.06 169 PRO A O 1
ATOM 1411 N N . GLU A 1 170 ? 10.641 -7.108 -26.356 1.00 77.75 170 GLU A N 1
ATOM 1412 C CA . GLU A 1 170 ? 10.922 -8.337 -27.115 1.00 77.75 170 GLU A CA 1
ATOM 1413 C C . GLU A 1 170 ? 12.315 -8.933 -26.848 1.00 77.75 170 GLU A C 1
ATOM 1415 O O . GLU A 1 170 ? 12.541 -10.106 -27.146 1.00 77.75 170 GLU A O 1
ATOM 1420 N N . SER A 1 171 ? 13.250 -8.167 -26.273 1.00 73.06 171 SER A N 1
ATOM 1421 C CA . SER A 1 171 ? 14.591 -8.676 -25.977 1.00 73.06 171 SER A CA 1
ATOM 1422 C C . SER A 1 171 ? 14.559 -9.780 -24.910 1.00 73.06 171 SER A C 1
ATOM 1424 O O . SER A 1 171 ? 13.741 -9.776 -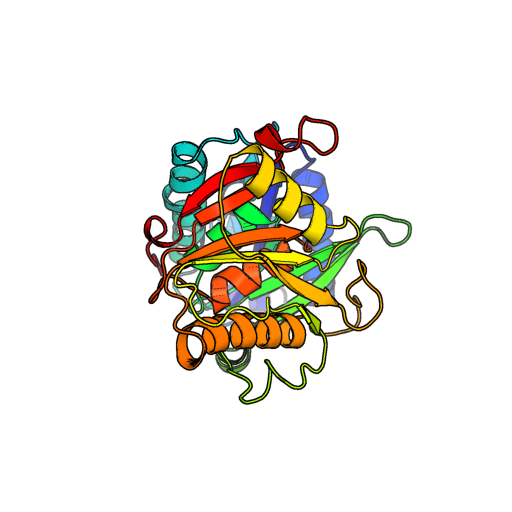23.991 1.00 73.06 171 SER A O 1
ATOM 1426 N N . SER A 1 172 ? 15.429 -10.781 -25.052 1.00 58.53 172 SER A N 1
ATOM 1427 C CA . SER A 1 172 ? 15.417 -11.985 -24.209 1.00 58.53 172 SER A CA 1
ATOM 1428 C C . SER A 1 172 ? 16.348 -11.924 -22.995 1.00 58.53 172 SER A C 1
ATOM 1430 O O . SER A 1 172 ? 16.202 -12.749 -22.097 1.00 58.53 172 SER A O 1
ATOM 1432 N N . ASP A 1 173 ? 17.264 -10.952 -22.940 1.00 68.38 173 ASP A N 1
ATOM 1433 C CA . ASP A 1 173 ? 18.453 -11.031 -22.079 1.00 68.38 173 ASP A CA 1
ATOM 1434 C C . ASP A 1 173 ? 18.557 -9.852 -21.096 1.00 68.38 173 ASP A C 1
ATOM 1436 O O . ASP A 1 173 ? 19.579 -9.171 -21.026 1.00 68.38 173 ASP A O 1
ATOM 1440 N N . TYR A 1 174 ? 17.507 -9.589 -20.316 1.00 79.75 174 TYR A N 1
ATOM 1441 C CA . TYR A 1 174 ? 17.578 -8.608 -19.229 1.00 79.75 174 TYR A CA 1
ATOM 1442 C C . TYR A 1 174 ? 17.447 -9.256 -17.849 1.00 79.75 174 TYR A C 1
ATOM 1444 O O . TYR A 1 174 ? 16.457 -9.904 -17.518 1.00 79.75 174 TYR A O 1
ATOM 1452 N N . SER A 1 175 ? 18.459 -9.035 -17.009 1.00 87.38 175 SER A N 1
ATOM 1453 C CA . SER A 1 175 ? 18.433 -9.392 -15.586 1.00 87.38 175 SER A CA 1
ATOM 1454 C C . SER A 1 175 ? 17.738 -8.325 -14.732 1.00 87.38 175 SER A C 1
ATOM 1456 O O . SER A 1 175 ? 17.301 -8.607 -13.617 1.00 87.38 175 SER A O 1
ATOM 1458 N N . GLU A 1 176 ? 17.585 -7.111 -15.261 1.00 92.25 176 GLU A N 1
ATOM 1459 C CA . GLU A 1 176 ? 17.002 -5.960 -14.580 1.00 92.25 176 GLU A CA 1
ATOM 1460 C C . GLU A 1 176 ? 15.956 -5.283 -15.469 1.00 92.25 176 GLU A C 1
ATOM 1462 O O . GLU A 1 176 ? 16.175 -5.090 -16.664 1.00 92.25 176 GLU A O 1
ATOM 1467 N N . VAL A 1 177 ? 14.813 -4.917 -14.884 1.00 94.19 177 VAL A N 1
ATOM 1468 C CA . VAL A 1 177 ? 13.729 -4.212 -15.587 1.00 94.19 177 VAL A CA 1
ATOM 1469 C C . VAL A 1 177 ? 13.215 -3.037 -14.775 1.00 94.19 177 VAL A C 1
ATOM 1471 O O . VAL A 1 177 ? 13.216 -3.061 -13.542 1.00 94.19 177 VAL A O 1
ATOM 1474 N N . ALA A 1 178 ? 12.678 -2.037 -15.461 1.00 96.25 178 ALA A N 1
ATOM 1475 C CA . ALA A 1 178 ? 11.812 -1.043 -14.858 1.00 96.25 178 ALA A CA 1
ATOM 1476 C C . ALA A 1 178 ? 10.360 -1.504 -14.963 1.00 96.25 178 ALA A C 1
ATOM 1478 O O . ALA A 1 178 ? 9.830 -1.693 -16.052 1.00 96.25 178 ALA A O 1
ATOM 1479 N N . LEU A 1 179 ? 9.706 -1.692 -13.821 1.00 96.38 179 LEU A N 1
ATOM 1480 C CA . LEU A 1 179 ? 8.315 -2.109 -13.746 1.00 96.38 179 LEU A CA 1
ATOM 1481 C C . LEU A 1 179 ? 7.421 -0.882 -13.549 1.00 96.38 179 LEU A C 1
ATOM 1483 O O . LEU A 1 179 ? 7.381 -0.303 -12.461 1.00 96.38 179 LEU A O 1
ATOM 1487 N N . ALA A 1 180 ? 6.699 -0.498 -14.598 1.00 97.12 180 ALA A N 1
ATOM 1488 C CA . ALA A 1 180 ? 5.786 0.638 -14.603 1.00 97.12 180 ALA A CA 1
ATOM 1489 C C . ALA A 1 180 ? 4.333 0.161 -14.451 1.00 97.12 180 ALA A C 1
ATOM 1491 O O . ALA A 1 180 ? 3.711 -0.288 -15.415 1.00 97.12 180 ALA A O 1
ATOM 1492 N N . ILE A 1 181 ? 3.769 0.287 -13.244 1.00 96.94 181 ILE A N 1
ATOM 1493 C CA . ILE A 1 181 ? 2.387 -0.121 -12.945 1.00 96.94 181 ILE A CA 1
ATOM 1494 C C . ILE A 1 181 ? 1.452 1.093 -13.019 1.00 96.94 181 ILE A C 1
ATOM 1496 O O . ILE A 1 181 ? 1.470 1.972 -12.156 1.00 96.94 181 ILE A O 1
ATOM 1500 N N . HIS A 1 182 ? 0.615 1.128 -14.050 1.00 95.31 182 HIS A N 1
ATOM 1501 C CA . HIS A 1 182 ? -0.248 2.239 -14.433 1.00 95.31 182 HIS A CA 1
ATOM 1502 C C . HIS A 1 182 ? -1.728 1.860 -14.294 1.00 95.31 182 HIS A C 1
ATOM 1504 O O . HIS A 1 182 ? -2.372 1.449 -15.251 1.00 95.31 182 HIS A O 1
ATOM 1510 N N . LEU A 1 183 ? -2.295 2.037 -13.101 1.00 93.25 183 LEU A N 1
ATOM 1511 C CA . LEU A 1 183 ? -3.716 1.783 -12.806 1.00 93.25 183 LEU A CA 1
ATOM 1512 C C . LEU A 1 183 ? -4.496 3.068 -12.462 1.00 93.25 183 LEU A C 1
ATOM 1514 O O . LEU A 1 183 ? -5.710 3.029 -12.270 1.00 93.25 183 LEU A O 1
ATOM 1518 N N . ALA A 1 184 ? -3.806 4.207 -12.365 1.00 87.50 184 ALA A N 1
ATOM 1519 C CA . ALA A 1 184 ? -4.367 5.545 -12.183 1.00 87.50 184 ALA A CA 1
ATOM 1520 C C . ALA A 1 184 ? -4.324 6.351 -13.497 1.00 87.50 184 ALA A C 1
ATOM 1522 O O . ALA A 1 184 ? -3.918 5.843 -14.533 1.00 87.50 184 ALA A O 1
ATOM 1523 N N . SER A 1 185 ? -4.819 7.588 -13.484 1.00 79.94 185 SER A N 1
ATOM 1524 C CA . SER A 1 185 ? -5.067 8.384 -14.698 1.00 79.94 185 SER A CA 1
ATOM 1525 C C . SER A 1 185 ? -3.818 8.926 -15.403 1.00 79.94 185 SER A C 1
ATOM 1527 O O . SER A 1 185 ? -3.916 9.420 -16.523 1.00 79.94 185 SER A O 1
ATOM 1529 N N . HIS A 1 186 ? -2.653 8.896 -14.756 1.00 75.44 186 HIS A N 1
ATOM 1530 C CA . HIS A 1 186 ? -1.427 9.477 -15.300 1.00 75.44 186 HIS A CA 1
ATOM 1531 C C . HIS A 1 186 ? -0.584 8.427 -16.014 1.00 75.44 186 HIS A C 1
ATOM 1533 O O . HIS A 1 186 ? -0.108 7.499 -15.353 1.00 75.44 186 HIS A O 1
ATOM 1539 N N . SER A 1 187 ? -0.358 8.644 -17.320 1.00 79.25 187 SER A N 1
ATOM 1540 C CA . SER A 1 187 ? 0.528 7.821 -18.149 1.00 79.25 187 SER A CA 1
ATOM 1541 C C . SER A 1 187 ? 1.890 7.675 -17.489 1.00 79.25 187 SER A C 1
ATOM 1543 O O . SER A 1 187 ? 2.586 8.660 -17.277 1.00 79.25 187 SER A O 1
ATOM 1545 N N . LEU A 1 188 ? 2.244 6.441 -17.136 1.00 89.19 188 LEU A N 1
ATOM 1546 C CA . LEU A 1 188 ? 3.491 6.145 -16.437 1.00 89.19 188 LEU A CA 1
ATOM 1547 C C . LEU A 1 188 ? 4.566 5.588 -17.370 1.00 89.19 188 LEU A C 1
ATOM 1549 O O . LEU A 1 188 ? 5.740 5.872 -17.182 1.00 89.19 188 LEU A O 1
ATOM 1553 N N . TYR A 1 189 ? 4.170 4.796 -18.365 1.00 89.12 189 TYR A N 1
ATOM 1554 C CA . TYR A 1 189 ? 5.100 4.020 -19.182 1.00 89.12 189 TYR A CA 1
ATOM 1555 C C . TYR A 1 189 ? 6.105 4.916 -19.922 1.00 89.12 189 TYR A C 1
ATOM 1557 O O . TYR A 1 189 ? 7.305 4.840 -19.666 1.00 89.12 189 TYR A O 1
ATOM 1565 N N . SER A 1 190 ? 5.614 5.857 -20.735 1.00 88.94 190 SER A N 1
ATOM 1566 C CA . SER A 1 190 ? 6.476 6.789 -21.473 1.00 88.94 190 SER A CA 1
ATOM 1567 C C . SER A 1 190 ? 7.271 7.724 -20.555 1.00 88.94 190 SER A C 1
ATOM 1569 O O . SER A 1 190 ? 8.377 8.137 -20.890 1.00 88.94 190 SER A O 1
ATOM 1571 N N . ASP A 1 191 ? 6.727 8.061 -19.382 1.00 92.69 191 ASP A N 1
ATOM 1572 C CA . ASP A 1 191 ? 7.427 8.878 -18.387 1.00 92.69 191 ASP A CA 1
ATOM 1573 C C . ASP A 1 191 ? 8.647 8.151 -17.808 1.00 92.69 191 ASP A C 1
ATOM 1575 O O . ASP A 1 191 ? 9.699 8.767 -17.624 1.00 92.69 191 ASP A O 1
ATOM 1579 N N . VAL A 1 192 ? 8.523 6.846 -17.559 1.00 95.38 192 VAL A N 1
ATOM 1580 C CA . VAL A 1 192 ? 9.619 5.992 -17.088 1.00 95.38 192 VAL A CA 1
ATOM 1581 C C . VAL A 1 192 ? 10.655 5.779 -18.191 1.00 95.38 192 VAL A C 1
ATOM 1583 O O . VAL A 1 192 ? 11.840 5.958 -17.924 1.00 95.38 192 VAL A O 1
ATOM 1586 N N . GLU A 1 193 ? 10.243 5.491 -19.430 1.00 93.88 193 GLU A N 1
ATOM 1587 C CA . GLU A 1 193 ? 11.172 5.378 -20.570 1.00 93.88 193 GLU A CA 1
ATOM 1588 C C . GLU A 1 193 ? 11.999 6.656 -20.755 1.00 93.88 193 GLU A C 1
ATOM 1590 O O . GLU A 1 193 ? 13.224 6.606 -20.879 1.00 93.88 193 GLU A O 1
ATOM 1595 N N . ASN A 1 194 ? 11.343 7.820 -20.713 1.00 93.94 194 ASN A N 1
ATOM 1596 C CA . ASN A 1 194 ? 12.019 9.109 -20.813 1.00 93.94 194 ASN A CA 1
ATOM 1597 C C . ASN A 1 194 ? 12.973 9.337 -19.631 1.00 93.94 194 ASN A C 1
ATOM 1599 O O . ASN A 1 194 ? 14.115 9.731 -19.848 1.00 93.94 194 ASN A O 1
ATOM 1603 N N . TYR A 1 195 ? 12.545 9.066 -18.394 1.00 95.81 195 TYR A N 1
ATOM 1604 C CA . TYR A 1 195 ? 13.404 9.189 -17.210 1.00 95.81 195 TYR A CA 1
ATOM 1605 C C . TYR A 1 195 ? 14.670 8.331 -17.321 1.00 95.81 195 TYR A C 1
ATOM 1607 O O . TYR A 1 195 ? 15.761 8.814 -17.012 1.00 95.81 195 TYR A O 1
ATOM 1615 N N . LEU A 1 196 ? 14.542 7.076 -17.759 1.00 95.44 196 LEU A N 1
ATOM 1616 C CA . LEU A 1 196 ? 15.676 6.163 -17.907 1.00 95.44 196 LEU A CA 1
ATOM 1617 C C . LEU A 1 196 ? 16.633 6.646 -18.998 1.00 95.44 196 LEU A C 1
ATOM 1619 O O . LEU A 1 196 ? 17.830 6.770 -18.734 1.00 95.44 196 LEU A O 1
ATOM 1623 N N . ARG A 1 197 ? 16.103 7.017 -20.171 1.00 94.75 197 ARG A N 1
ATOM 1624 C CA . ARG A 1 197 ? 16.894 7.530 -21.298 1.00 94.75 197 ARG A CA 1
ATOM 1625 C C . ARG A 1 197 ? 17.677 8.793 -20.932 1.00 94.75 197 ARG A C 1
ATOM 1627 O O . ARG A 1 197 ? 18.881 8.842 -21.163 1.00 94.75 197 ARG A O 1
ATOM 1634 N N . GLU A 1 198 ? 17.037 9.784 -20.309 1.00 95.25 198 GLU A N 1
ATOM 1635 C CA . GLU A 1 198 ? 17.698 11.039 -19.898 1.00 95.25 198 GLU A CA 1
ATOM 1636 C C . GLU A 1 198 ? 18.735 10.840 -18.774 1.00 95.25 198 GLU A C 1
ATOM 1638 O O . GLU A 1 198 ? 19.618 11.677 -18.565 1.00 95.25 198 GLU A O 1
ATOM 1643 N N . ASN A 1 199 ? 18.648 9.726 -18.043 1.00 95.19 199 ASN A N 1
ATOM 1644 C CA . ASN A 1 199 ? 19.646 9.310 -17.059 1.00 95.19 199 ASN A CA 1
ATOM 1645 C C . ASN A 1 199 ? 20.683 8.325 -17.627 1.00 95.19 199 ASN A C 1
ATOM 1647 O O . ASN A 1 199 ? 21.480 7.793 -16.855 1.00 95.19 199 ASN A O 1
ATOM 1651 N N . GLY A 1 200 ? 20.689 8.075 -18.943 1.00 92.44 200 GLY A N 1
ATOM 1652 C CA . GLY A 1 200 ? 21.634 7.165 -19.597 1.00 92.44 200 GLY A CA 1
ATOM 1653 C C . GLY A 1 200 ? 21.508 5.709 -19.139 1.00 92.44 200 GLY A C 1
ATOM 1654 O O . GLY A 1 200 ? 22.497 4.982 -19.148 1.00 92.44 200 GLY A O 1
ATOM 1655 N N . LYS A 1 201 ? 20.319 5.294 -18.684 1.00 91.50 201 LYS A N 1
ATOM 1656 C CA . LYS A 1 201 ? 20.041 3.932 -18.216 1.00 91.50 201 LYS A CA 1
ATOM 1657 C C . LYS A 1 201 ? 19.411 3.117 -19.337 1.00 91.50 201 LYS A C 1
ATOM 1659 O O . LYS A 1 201 ? 18.288 3.401 -19.745 1.00 91.50 201 LYS A O 1
ATOM 1664 N N . ASP A 1 202 ? 20.114 2.080 -19.772 1.00 90.44 202 ASP A N 1
ATOM 1665 C CA . ASP A 1 202 ? 19.607 1.088 -20.721 1.00 90.44 202 ASP A CA 1
ATOM 1666 C C . ASP A 1 202 ? 18.900 -0.047 -19.964 1.00 90.44 202 ASP A C 1
ATOM 1668 O O . ASP A 1 202 ? 19.447 -1.128 -19.758 1.00 90.44 202 ASP A O 1
ATOM 1672 N N . ILE A 1 203 ? 17.715 0.257 -19.423 1.00 92.69 203 ILE A N 1
ATOM 1673 C CA . ILE A 1 203 ? 16.893 -0.692 -18.663 1.00 92.69 203 ILE A CA 1
ATOM 1674 C C . ILE A 1 203 ? 15.544 -0.839 -19.380 1.00 92.69 203 ILE A C 1
ATOM 1676 O O . ILE A 1 203 ? 14.836 0.162 -19.534 1.00 92.69 203 ILE A O 1
ATOM 1680 N N . PRO A 1 204 ? 15.141 -2.056 -19.783 1.00 93.69 204 PRO A N 1
ATOM 1681 C CA . PRO A 1 204 ? 13.857 -2.278 -20.435 1.00 93.69 204 PRO A CA 1
ATOM 1682 C C . PRO A 1 204 ? 12.688 -1.975 -19.495 1.00 93.69 204 PRO A C 1
ATOM 1684 O O . PRO A 1 204 ? 12.712 -2.315 -18.307 1.00 93.69 204 PRO A O 1
ATOM 1687 N N . VAL A 1 205 ? 11.636 -1.359 -20.038 1.00 95.25 205 VAL A N 1
ATOM 1688 C CA . VAL A 1 205 ? 10.421 -1.033 -19.287 1.00 95.25 205 VAL A CA 1
ATOM 1689 C C . VAL A 1 205 ? 9.363 -2.103 -19.528 1.00 95.25 205 VAL A C 1
ATOM 1691 O O . VAL A 1 205 ? 8.899 -2.294 -20.646 1.00 95.25 205 VAL A O 1
ATOM 1694 N N . VAL A 1 206 ? 8.943 -2.778 -18.462 1.00 95.06 206 VAL A N 1
ATOM 1695 C CA . VAL A 1 206 ? 7.749 -3.625 -18.456 1.00 95.06 206 VAL A CA 1
ATOM 1696 C C . VAL A 1 206 ? 6.568 -2.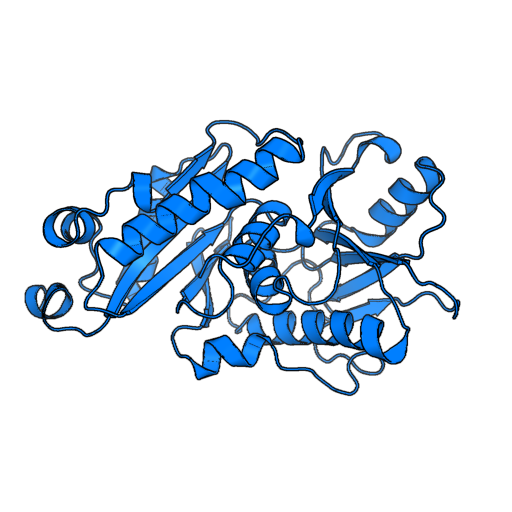780 -17.993 1.00 95.06 206 VAL A C 1
ATOM 1698 O O . VAL A 1 206 ? 6.536 -2.293 -16.859 1.00 95.06 206 VAL A O 1
ATOM 1701 N N . GLY A 1 207 ? 5.588 -2.598 -18.873 1.00 95.69 207 GLY A N 1
ATOM 1702 C CA . GLY A 1 207 ? 4.371 -1.845 -18.587 1.00 95.69 207 GLY A CA 1
ATOM 1703 C C . GLY A 1 207 ? 3.244 -2.758 -18.127 1.00 95.69 207 GLY A C 1
ATOM 1704 O O . GLY A 1 207 ? 2.953 -3.747 -18.790 1.00 95.69 207 GLY A O 1
ATOM 1705 N N . ILE A 1 208 ? 2.569 -2.407 -17.034 1.00 96.19 208 ILE A N 1
ATOM 1706 C CA . ILE A 1 208 ? 1.308 -3.038 -16.623 1.00 96.19 208 ILE A CA 1
ATOM 1707 C C . ILE A 1 208 ? 0.241 -1.952 -16.546 1.00 96.19 208 ILE A C 1
ATOM 1709 O O . ILE A 1 208 ? 0.416 -0.963 -15.838 1.00 96.19 208 ILE A O 1
ATOM 1713 N N . SER A 1 209 ? -0.868 -2.127 -17.254 1.00 96.00 209 SER A N 1
ATOM 1714 C CA . SER A 1 209 ? -1.994 -1.182 -17.261 1.00 96.00 209 SER A CA 1
ATOM 1715 C C . SER A 1 209 ? -3.324 -1.908 -17.122 1.00 96.00 209 SER A C 1
ATOM 1717 O O . SER A 1 209 ? -3.355 -3.132 -17.203 1.00 96.00 209 SER A O 1
ATOM 1719 N N . LEU A 1 210 ? -4.422 -1.194 -16.880 1.00 94.94 210 LEU A N 1
ATOM 1720 C CA . LEU A 1 210 ? -5.739 -1.827 -16.861 1.00 94.94 210 LEU A CA 1
ATOM 1721 C C . LEU A 1 210 ? -6.163 -2.197 -18.282 1.00 94.94 210 LEU A C 1
ATOM 1723 O O . LEU A 1 210 ? -5.959 -1.425 -19.219 1.00 94.94 210 LEU A O 1
ATOM 1727 N N . LYS A 1 211 ? -6.792 -3.365 -18.424 1.00 93.19 211 LYS A N 1
ATOM 1728 C CA . LYS A 1 211 ? -7.398 -3.791 -19.688 1.00 93.19 211 LYS A CA 1
ATOM 1729 C C . LYS A 1 211 ? -8.582 -2.902 -20.059 1.00 93.19 211 LYS A C 1
ATOM 1731 O O . LYS A 1 211 ? -8.652 -2.395 -21.174 1.00 93.19 211 LYS A O 1
ATOM 1736 N N . ASP A 1 212 ? -9.429 -2.640 -19.066 1.00 89.50 212 ASP A N 1
ATOM 1737 C CA . ASP A 1 212 ? -10.622 -1.806 -19.173 1.00 89.50 212 ASP A CA 1
ATOM 1738 C C . ASP A 1 212 ? -10.564 -0.632 -18.189 1.00 89.50 212 ASP A C 1
ATOM 1740 O O . ASP A 1 212 ? -10.033 -0.753 -17.086 1.00 89.50 212 ASP A O 1
ATOM 1744 N N . ASN A 1 213 ? -11.195 0.492 -18.544 1.00 87.56 213 ASN A N 1
ATOM 1745 C CA . ASN A 1 213 ? -11.345 1.663 -17.667 1.00 87.56 213 ASN A CA 1
ATOM 1746 C C . ASN A 1 213 ? -10.011 2.211 -17.122 1.00 87.56 213 ASN A C 1
ATOM 1748 O O . ASN A 1 213 ? -9.890 2.493 -15.926 1.00 87.56 213 ASN A O 1
ATOM 1752 N N . GLN A 1 214 ? -9.010 2.378 -17.996 1.00 91.69 214 GLN A N 1
ATOM 1753 C CA . GLN A 1 214 ? -7.700 2.912 -17.616 1.00 91.69 214 GLN A CA 1
ATOM 1754 C C . GLN A 1 214 ? -7.826 4.164 -16.736 1.00 91.69 214 GLN A C 1
ATOM 1756 O O . GLN A 1 214 ? -8.502 5.137 -17.068 1.00 91.69 214 GLN A O 1
ATOM 1761 N N . GLY A 1 215 ? -7.155 4.115 -15.588 1.00 85.31 215 GLY A N 1
ATOM 1762 C CA . GLY A 1 215 ? -7.146 5.176 -14.593 1.00 85.31 215 GLY A CA 1
ATOM 1763 C C . GLY A 1 215 ? -8.306 5.195 -13.605 1.00 85.31 215 GLY A C 1
ATOM 1764 O O . GLY A 1 215 ? -8.332 6.074 -12.739 1.00 85.31 215 GLY A O 1
ATOM 1765 N N . LYS A 1 216 ? -9.232 4.234 -13.684 1.00 88.38 216 LYS A N 1
ATOM 1766 C CA . LYS A 1 216 ? -10.351 4.101 -12.750 1.00 88.38 216 LYS A CA 1
ATOM 1767 C C . LYS A 1 216 ? -10.641 2.633 -12.432 1.00 88.38 216 LYS A C 1
ATOM 1769 O O . LYS A 1 216 ? -11.446 1.985 -13.095 1.00 88.38 216 LYS A O 1
ATOM 1774 N N . LEU A 1 217 ? -10.048 2.140 -11.344 1.00 91.31 217 LEU A N 1
ATOM 1775 C CA . LEU A 1 217 ? -10.442 0.854 -10.768 1.00 91.31 217 LEU A CA 1
ATOM 1776 C C . LEU A 1 217 ? -11.914 0.892 -10.295 1.00 91.31 217 LEU A C 1
ATOM 1778 O O . LEU A 1 217 ? -12.345 1.888 -9.701 1.00 91.31 217 LEU A O 1
ATOM 1782 N N . PRO A 1 218 ? -12.700 -0.173 -10.536 1.00 90.69 218 PRO A N 1
ATOM 1783 C CA . PRO A 1 218 ? -14.107 -0.224 -10.148 1.00 90.69 218 PRO A CA 1
ATOM 1784 C C . PRO A 1 218 ? -14.259 -0.334 -8.624 1.00 90.69 218 PRO A C 1
ATOM 1786 O O . PRO A 1 218 ? -13.779 -1.281 -8.010 1.00 90.69 218 PRO A O 1
ATOM 1789 N N . LEU A 1 219 ? -14.944 0.631 -8.001 1.00 90.56 219 LEU A N 1
ATOM 1790 C CA . LEU A 1 219 ? -15.121 0.700 -6.537 1.00 90.56 219 LEU A CA 1
ATOM 1791 C C . LEU A 1 219 ? -16.049 -0.383 -5.971 1.00 90.56 219 LEU A C 1
ATOM 1793 O O . LEU A 1 219 ? -16.021 -0.652 -4.777 1.00 90.56 219 LEU A O 1
ATOM 1797 N N . ASN A 1 220 ? -16.883 -0.986 -6.817 1.00 86.69 220 ASN A N 1
ATOM 1798 C CA . ASN A 1 220 ? -17.843 -2.027 -6.450 1.00 86.69 220 ASN A CA 1
ATOM 1799 C C . ASN A 1 220 ? -17.284 -3.452 -6.607 1.00 86.69 220 ASN A C 1
ATOM 1801 O O . ASN A 1 220 ? -18.052 -4.411 -6.614 1.00 86.69 220 ASN A O 1
ATOM 1805 N N . GLN A 1 221 ? -15.973 -3.601 -6.796 1.00 88.75 221 GLN A N 1
ATOM 1806 C CA . GLN A 1 221 ? -15.316 -4.893 -6.962 1.00 88.75 221 GLN A CA 1
ATOM 1807 C C . GLN A 1 221 ? -14.190 -5.042 -5.945 1.00 88.75 221 GLN A C 1
ATOM 1809 O O . GLN A 1 221 ? -13.551 -4.059 -5.578 1.00 88.75 221 GLN A O 1
ATOM 1814 N N . ASP A 1 222 ? -13.909 -6.283 -5.547 1.00 91.81 222 ASP A N 1
ATOM 1815 C CA . ASP A 1 222 ? -12.724 -6.589 -4.750 1.00 91.81 222 ASP A CA 1
ATOM 1816 C C . ASP A 1 222 ? -11.466 -6.377 -5.607 1.00 91.81 222 ASP A C 1
ATOM 1818 O O . ASP A 1 222 ? -11.272 -7.031 -6.641 1.00 91.81 222 ASP A O 1
ATOM 1822 N N . TRP A 1 223 ? -10.605 -5.448 -5.192 1.00 96.38 223 TRP A N 1
ATOM 1823 C CA . TRP A 1 223 ? -9.374 -5.132 -5.910 1.00 96.38 223 TRP A CA 1
ATOM 1824 C C . TRP A 1 223 ? -8.322 -6.238 -5.792 1.00 96.38 223 TRP A C 1
ATOM 1826 O O . TRP A 1 223 ? -7.326 -6.213 -6.519 1.00 96.38 223 TRP A O 1
ATOM 1836 N N . LYS A 1 224 ? -8.545 -7.244 -4.940 1.00 95.94 224 LYS A N 1
ATOM 1837 C CA . LYS A 1 224 ? -7.624 -8.362 -4.708 1.00 95.94 224 LYS A CA 1
ATOM 1838 C C . LYS A 1 224 ? -7.250 -9.082 -5.986 1.00 95.94 224 LYS A C 1
ATOM 1840 O O . LYS A 1 224 ? -6.083 -9.385 -6.190 1.00 95.94 224 LYS A O 1
ATOM 1845 N N . LYS A 1 225 ? -8.210 -9.277 -6.888 1.00 95.19 225 LYS A N 1
ATOM 1846 C CA . LYS A 1 225 ? -7.983 -9.938 -8.179 1.00 95.19 225 LYS A CA 1
ATOM 1847 C C . LYS A 1 225 ? -6.949 -9.218 -9.055 1.00 95.19 225 LYS A C 1
ATOM 1849 O O . LYS A 1 225 ? -6.158 -9.877 -9.721 1.00 95.19 225 LYS A O 1
ATOM 1854 N N . TYR A 1 226 ? -6.914 -7.884 -9.005 1.00 96.62 226 TYR A N 1
ATOM 1855 C CA . TYR A 1 226 ? -5.916 -7.079 -9.710 1.00 96.62 226 TYR A CA 1
ATOM 1856 C C . TYR A 1 226 ? -4.553 -7.185 -9.016 1.00 96.62 226 TYR A C 1
ATOM 1858 O O . TYR A 1 226 ? -3.534 -7.317 -9.685 1.00 96.62 226 TYR A O 1
ATOM 1866 N N . VAL A 1 227 ? -4.525 -7.177 -7.677 1.00 97.62 227 VAL A N 1
ATOM 1867 C CA . VAL A 1 227 ? -3.283 -7.343 -6.904 1.00 97.62 227 VAL A CA 1
ATOM 1868 C C . VAL A 1 227 ? -2.656 -8.716 -7.159 1.00 97.62 227 VAL A C 1
ATOM 1870 O O . VAL A 1 227 ? -1.467 -8.788 -7.456 1.00 97.62 227 VAL A O 1
ATOM 1873 N N . VAL A 1 228 ? -3.455 -9.785 -7.108 1.00 97.00 228 VAL A N 1
ATOM 1874 C CA . VAL A 1 228 ? -3.046 -11.166 -7.414 1.00 97.00 228 VAL A CA 1
ATOM 1875 C C . VAL A 1 228 ? -2.482 -11.261 -8.824 1.00 97.00 228 VAL A C 1
ATOM 1877 O O . VAL A 1 228 ? -1.427 -11.857 -9.026 1.00 97.00 228 VAL A O 1
ATOM 1880 N N . GLU A 1 229 ? -3.144 -10.651 -9.806 1.00 97.38 229 GLU A N 1
ATOM 1881 C CA . GLU A 1 229 ? -2.675 -10.674 -11.188 1.00 97.38 229 GLU A CA 1
ATOM 1882 C C . GLU A 1 229 ? -1.333 -9.950 -11.356 1.00 97.38 229 GLU A C 1
ATOM 1884 O O . GLU A 1 229 ? -0.393 -10.525 -11.899 1.00 97.38 229 GLU A O 1
ATOM 1889 N N . VAL A 1 230 ? -1.194 -8.740 -10.808 1.00 97.06 230 VAL A N 1
ATOM 1890 C CA . VAL A 1 230 ? 0.071 -7.988 -10.831 1.00 97.06 230 VAL A CA 1
ATOM 1891 C C . VAL A 1 230 ? 1.186 -8.743 -10.103 1.00 97.06 230 VAL A C 1
ATOM 1893 O O . VAL A 1 230 ? 2.295 -8.857 -10.625 1.00 97.06 230 VAL A O 1
ATOM 1896 N N . ASN A 1 231 ? 0.904 -9.311 -8.930 1.00 96.12 231 ASN A N 1
ATOM 1897 C CA . ASN A 1 231 ? 1.860 -10.140 -8.199 1.00 96.12 231 ASN A CA 1
ATOM 1898 C C . ASN A 1 231 ? 2.259 -11.386 -9.008 1.00 96.12 231 ASN A C 1
ATOM 1900 O O . ASN A 1 231 ? 3.437 -11.741 -9.061 1.00 96.12 231 ASN A O 1
ATOM 1904 N N . SER A 1 232 ? 1.307 -12.023 -9.691 1.00 96.19 232 SER A N 1
ATOM 1905 C CA . SER A 1 232 ? 1.575 -13.165 -10.571 1.00 96.19 232 SER A CA 1
ATOM 1906 C C . SER A 1 232 ? 2.516 -12.776 -11.710 1.00 96.19 232 SER A C 1
ATOM 1908 O O . SER A 1 232 ? 3.471 -13.501 -11.973 1.00 96.19 232 SER A O 1
ATOM 1910 N N . ILE A 1 233 ? 2.300 -11.616 -12.342 1.00 95.62 233 ILE A N 1
ATOM 1911 C CA . ILE A 1 233 ? 3.171 -11.095 -13.407 1.00 95.62 233 ILE A CA 1
ATOM 1912 C C . ILE A 1 233 ? 4.598 -10.917 -12.885 1.00 95.62 233 ILE A C 1
ATOM 1914 O O . ILE A 1 233 ? 5.536 -11.430 -13.492 1.00 95.62 233 ILE A O 1
ATOM 1918 N N . ILE A 1 234 ? 4.766 -10.264 -11.731 1.00 94.56 234 ILE A N 1
ATOM 1919 C CA . ILE A 1 234 ? 6.080 -10.056 -11.103 1.00 94.56 234 ILE A CA 1
ATOM 1920 C C . ILE A 1 234 ? 6.794 -11.393 -10.865 1.00 94.56 234 ILE A C 1
ATOM 1922 O O . ILE A 1 234 ? 7.964 -11.537 -11.217 1.00 94.56 234 ILE A O 1
ATOM 1926 N N . ASN A 1 235 ? 6.101 -12.385 -10.301 1.00 93.38 235 ASN A N 1
ATOM 1927 C CA . ASN A 1 235 ? 6.691 -13.700 -10.041 1.00 93.38 235 ASN A CA 1
ATOM 1928 C C . ASN A 1 235 ? 7.027 -14.447 -11.339 1.00 93.38 235 ASN A C 1
ATOM 1930 O O . ASN A 1 235 ? 8.108 -15.013 -11.454 1.00 93.38 235 ASN A O 1
ATOM 1934 N N . LYS A 1 236 ? 6.175 -14.389 -12.368 1.00 92.94 236 LYS A N 1
ATOM 1935 C CA . LYS A 1 236 ? 6.467 -15.036 -13.655 1.00 92.94 236 LYS A CA 1
ATOM 1936 C C . LYS A 1 236 ? 7.621 -14.379 -14.409 1.00 92.94 236 LYS A C 1
ATOM 1938 O O . LYS A 1 236 ? 8.389 -15.092 -15.051 1.00 92.94 236 LYS A O 1
ATOM 1943 N N . LEU A 1 237 ? 7.803 -13.063 -14.295 1.00 91.75 237 LEU A N 1
ATOM 1944 C CA . LEU A 1 237 ? 8.992 -12.383 -14.818 1.00 91.75 237 LEU A CA 1
ATOM 1945 C C . LEU A 1 237 ? 10.274 -12.875 -14.121 1.00 91.75 237 LEU A C 1
ATOM 1947 O O . LEU A 1 237 ? 11.276 -13.110 -14.793 1.00 91.75 237 LEU A O 1
ATOM 1951 N N . LYS A 1 238 ? 10.239 -13.116 -12.804 1.00 90.38 238 LYS A N 1
ATOM 1952 C CA . LYS A 1 238 ? 11.367 -13.737 -12.082 1.00 90.38 238 LYS A CA 1
ATOM 1953 C C . LYS A 1 238 ? 11.629 -15.161 -12.562 1.00 90.38 238 LYS A C 1
ATOM 1955 O O . LYS A 1 238 ? 12.747 -15.503 -12.935 1.00 90.38 238 LYS A O 1
ATOM 1960 N N . ASP A 1 239 ? 10.590 -15.988 -12.579 1.00 89.50 239 ASP A N 1
ATOM 1961 C CA . ASP A 1 239 ? 10.740 -17.430 -12.767 1.00 89.50 239 ASP A CA 1
ATOM 1962 C C . ASP A 1 239 ? 11.069 -17.805 -14.215 1.00 89.50 239 ASP A C 1
ATOM 1964 O O . ASP A 1 239 ? 11.941 -18.647 -14.456 1.00 89.50 239 ASP A O 1
ATOM 1968 N N . ILE A 1 240 ? 10.376 -17.187 -15.177 1.00 87.56 240 ILE A N 1
ATOM 1969 C CA . ILE A 1 240 ? 10.453 -17.531 -16.603 1.00 87.56 240 ILE A CA 1
ATOM 1970 C C . ILE A 1 240 ? 11.495 -16.663 -17.305 1.00 87.56 240 ILE A C 1
ATOM 1972 O O . ILE A 1 240 ? 12.357 -17.194 -17.999 1.00 87.56 240 ILE A O 1
ATOM 1976 N N . LYS A 1 241 ? 11.434 -15.339 -17.110 1.00 85.62 241 LYS A N 1
ATOM 1977 C CA . LYS A 1 241 ? 12.335 -14.377 -17.769 1.00 85.62 241 LYS A CA 1
ATOM 1978 C C . LYS A 1 241 ? 13.642 -14.141 -17.004 1.00 85.62 241 LYS A C 1
ATOM 1980 O O . LYS A 1 241 ? 14.486 -13.403 -17.486 1.00 85.62 241 LYS A O 1
ATOM 1985 N N . LYS A 1 242 ? 13.826 -14.780 -15.839 1.00 88.44 242 LYS A N 1
ATOM 1986 C CA . LYS A 1 242 ? 15.045 -14.695 -15.011 1.00 88.44 242 LYS A CA 1
ATOM 1987 C C . LYS A 1 242 ? 15.409 -13.269 -14.587 1.00 88.44 242 LYS A C 1
ATOM 1989 O O . LYS A 1 242 ? 16.570 -12.985 -14.297 1.00 88.44 242 LYS A O 1
ATOM 1994 N N . VAL A 1 243 ? 14.409 -12.393 -14.483 1.00 90.38 243 VAL A N 1
ATOM 1995 C CA . VAL A 1 243 ? 14.592 -11.037 -13.962 1.00 90.38 243 VAL A CA 1
ATOM 1996 C C . VAL A 1 243 ? 14.942 -11.122 -12.477 1.00 90.38 243 VAL A C 1
ATOM 1998 O O . VAL A 1 243 ? 14.150 -11.613 -11.671 1.00 90.38 243 VAL A O 1
ATOM 2001 N N . SER A 1 244 ? 16.121 -10.635 -12.103 1.00 88.56 244 SER A N 1
ATOM 2002 C CA . SER A 1 244 ? 16.618 -10.638 -10.726 1.00 88.56 244 SER A CA 1
ATOM 2003 C C . SER A 1 244 ? 16.374 -9.313 -9.999 1.00 88.56 244 SER A C 1
ATOM 2005 O O . SER A 1 244 ? 16.321 -9.303 -8.766 1.00 88.56 244 SER A O 1
ATOM 2007 N N . LYS A 1 245 ? 16.171 -8.207 -10.732 1.00 92.19 245 LYS A N 1
ATOM 2008 C CA . LYS A 1 245 ? 15.956 -6.873 -10.155 1.00 92.19 245 LYS A CA 1
ATOM 2009 C C . LYS A 1 245 ? 14.849 -6.084 -10.855 1.00 92.19 245 LYS A C 1
ATOM 2011 O O . LYS A 1 245 ? 14.779 -6.026 -12.079 1.00 92.19 245 LYS A O 1
ATOM 2016 N N . PHE A 1 246 ? 13.989 -5.453 -10.053 1.00 94.50 246 PHE A N 1
ATOM 2017 C CA . PHE A 1 246 ? 12.867 -4.639 -10.530 1.00 94.50 246 PHE A CA 1
ATOM 2018 C C . PHE A 1 246 ? 12.985 -3.217 -9.987 1.00 94.50 246 PHE A C 1
ATOM 2020 O O . PHE A 1 246 ? 12.925 -3.016 -8.778 1.00 94.50 246 PHE A O 1
ATOM 2027 N N . HIS A 1 247 ? 13.079 -2.223 -10.864 1.00 96.88 247 HIS A N 1
ATOM 2028 C CA . HIS A 1 247 ? 12.903 -0.817 -10.506 1.00 96.88 247 HIS A CA 1
ATOM 2029 C C . HIS A 1 247 ? 11.419 -0.475 -10.555 1.00 96.88 247 HIS A C 1
ATOM 2031 O O . HIS A 1 247 ? 10.836 -0.392 -11.634 1.00 96.88 247 HIS A O 1
ATOM 2037 N N . LEU A 1 248 ? 10.790 -0.312 -9.396 1.00 97.62 248 LEU A N 1
ATOM 2038 C CA . LEU A 1 248 ? 9.346 -0.161 -9.294 1.00 97.62 248 LEU A CA 1
ATOM 2039 C C . LEU A 1 248 ? 8.915 1.304 -9.387 1.00 97.62 248 LEU A C 1
ATOM 2041 O O . LEU A 1 248 ? 9.289 2.134 -8.555 1.00 97.62 248 LEU A O 1
ATOM 2045 N N . PHE A 1 249 ? 8.036 1.579 -10.346 1.00 97.75 249 PHE A N 1
ATOM 2046 C CA . PHE A 1 249 ? 7.350 2.852 -10.523 1.00 97.75 249 PHE A CA 1
ATOM 2047 C C . PHE A 1 249 ? 5.839 2.615 -10.428 1.00 97.75 249 PHE A C 1
ATOM 2049 O O . PHE A 1 249 ? 5.294 1.727 -11.088 1.00 97.75 249 PHE A O 1
ATOM 2056 N N . LEU A 1 250 ? 5.146 3.409 -9.607 1.00 96.44 250 LEU A N 1
ATOM 2057 C CA . LEU A 1 250 ? 3.723 3.218 -9.318 1.00 96.44 250 LEU A CA 1
ATOM 2058 C C . LEU A 1 250 ? 2.899 4.455 -9.685 1.00 96.44 250 LEU A C 1
ATOM 2060 O O . LEU A 1 250 ? 3.108 5.546 -9.158 1.00 96.44 250 LEU A O 1
ATOM 2064 N N . SER A 1 251 ? 1.890 4.249 -10.524 1.00 95.06 251 SER A N 1
ATOM 2065 C CA . SER A 1 251 ? 0.776 5.162 -10.776 1.00 95.06 251 SER A CA 1
ATOM 2066 C C . SER A 1 251 ? -0.499 4.379 -10.485 1.00 95.06 251 SER A C 1
ATOM 2068 O O . SER A 1 251 ? -1.178 3.898 -11.386 1.00 95.06 251 SER A O 1
ATOM 2070 N N . THR A 1 252 ? -0.785 4.166 -9.200 1.00 95.06 252 THR A N 1
ATOM 2071 C CA . THR A 1 252 ? -1.935 3.386 -8.714 1.00 95.06 252 THR A CA 1
ATOM 2072 C C . THR A 1 252 ? -2.572 4.083 -7.511 1.00 95.06 252 THR A C 1
ATOM 2074 O O . THR A 1 252 ? -1.910 4.899 -6.858 1.00 95.06 252 THR A O 1
ATOM 2077 N N . PRO A 1 253 ? -3.821 3.746 -7.146 1.00 95.38 253 PRO A N 1
ATOM 2078 C CA . PRO A 1 253 ? -4.342 4.074 -5.823 1.00 95.38 253 PRO A CA 1
ATOM 2079 C C . PRO A 1 253 ? -3.400 3.589 -4.715 1.00 95.38 253 PRO A C 1
ATOM 2081 O O . PRO A 1 253 ? -2.796 2.519 -4.825 1.00 95.38 253 PRO A O 1
ATOM 2084 N N . ALA A 1 254 ? -3.266 4.365 -3.641 1.00 96.75 254 ALA A N 1
ATOM 2085 C CA . ALA A 1 254 ? -2.257 4.087 -2.623 1.00 96.75 254 ALA A CA 1
ATOM 2086 C C . ALA A 1 254 ? -2.522 2.769 -1.872 1.00 96.75 254 ALA A C 1
ATOM 2088 O O . ALA A 1 254 ? -1.593 1.997 -1.655 1.00 96.75 254 ALA A O 1
ATOM 2089 N N . VAL A 1 255 ? -3.785 2.439 -1.575 1.00 97.44 255 VAL A N 1
ATOM 2090 C CA . VAL A 1 255 ? -4.146 1.137 -0.977 1.00 97.44 255 VAL A CA 1
ATOM 2091 C C . VAL A 1 255 ? -3.855 -0.061 -1.883 1.00 97.44 255 VAL A C 1
ATOM 2093 O O . VAL A 1 255 ? -3.553 -1.136 -1.376 1.00 97.44 255 VAL A O 1
ATOM 2096 N N . PHE A 1 256 ? -3.872 0.119 -3.209 1.00 97.81 256 PHE A N 1
ATOM 2097 C CA . PHE A 1 256 ? -3.400 -0.918 -4.131 1.00 97.81 256 PHE A CA 1
ATOM 2098 C C . PHE A 1 256 ? -1.896 -1.146 -3.951 1.00 97.81 256 PHE A C 1
ATOM 2100 O O . PHE A 1 256 ? -1.454 -2.288 -3.858 1.00 97.81 256 PHE A O 1
ATOM 2107 N N . GLY A 1 257 ? -1.123 -0.058 -3.840 1.00 97.75 257 GLY A N 1
ATOM 2108 C CA . GLY A 1 257 ? 0.306 -0.116 -3.529 1.00 97.75 257 GLY A CA 1
ATOM 2109 C C . GLY A 1 257 ? 0.570 -0.869 -2.225 1.00 97.75 257 GLY A C 1
ATOM 2110 O O . GLY A 1 257 ? 1.407 -1.765 -2.211 1.00 97.75 257 GLY A O 1
ATOM 2111 N N . PHE A 1 258 ? -0.200 -0.580 -1.171 1.00 98.38 258 PHE A N 1
ATOM 2112 C CA . PHE A 1 258 ? -0.115 -1.286 0.112 1.00 98.38 258 PHE A CA 1
ATOM 2113 C C . PHE A 1 258 ? -0.337 -2.791 -0.032 1.00 98.38 258 PHE A C 1
ATOM 2115 O O . PHE A 1 258 ? 0.527 -3.575 0.353 1.00 98.38 258 PHE A O 1
ATOM 2122 N N . ALA A 1 259 ? -1.447 -3.210 -0.641 1.00 97.88 259 ALA A N 1
ATOM 2123 C CA . ALA A 1 259 ? -1.708 -4.630 -0.850 1.00 97.88 259 ALA A CA 1
ATOM 2124 C C . ALA A 1 259 ? -0.625 -5.291 -1.708 1.00 97.88 259 ALA A C 1
ATOM 2126 O O . ALA A 1 259 ? -0.114 -6.344 -1.341 1.00 97.88 259 ALA A O 1
ATOM 2127 N N . LEU A 1 260 ? -0.201 -4.661 -2.806 1.00 97.62 260 LEU A N 1
ATOM 2128 C CA . LEU A 1 260 ? 0.875 -5.210 -3.628 1.00 97.62 260 LEU A CA 1
ATOM 2129 C C . LEU A 1 260 ? 2.175 -5.380 -2.825 1.00 97.62 260 LEU A C 1
ATOM 2131 O O . LEU A 1 260 ? 2.839 -6.403 -2.961 1.00 97.62 260 LEU A O 1
ATOM 2135 N N . GLY A 1 261 ? 2.500 -4.433 -1.943 1.00 96.38 261 GLY A N 1
ATOM 2136 C CA . GLY A 1 261 ? 3.615 -4.556 -1.006 1.00 96.38 261 GLY A CA 1
ATOM 2137 C C . GLY A 1 261 ? 3.477 -5.765 -0.078 1.00 96.38 261 GLY A C 1
ATOM 2138 O O . GLY A 1 261 ? 4.431 -6.523 0.079 1.00 96.38 261 GLY A O 1
ATOM 2139 N N . MET A 1 262 ? 2.281 -6.005 0.472 1.00 95.62 262 MET A N 1
ATOM 2140 C CA . MET A 1 262 ? 1.994 -7.196 1.288 1.00 95.62 262 MET A CA 1
ATOM 2141 C C . MET A 1 262 ? 2.173 -8.501 0.491 1.00 95.62 262 MET A C 1
ATOM 2143 O O . MET A 1 262 ? 2.714 -9.482 1.011 1.00 95.62 262 MET A O 1
ATOM 2147 N N . ALA A 1 263 ? 1.726 -8.517 -0.771 1.00 94.81 263 ALA A N 1
ATOM 2148 C CA . ALA A 1 263 ? 1.815 -9.669 -1.670 1.00 94.81 263 ALA A CA 1
ATOM 2149 C C . ALA A 1 263 ? 3.270 -10.017 -2.006 1.00 94.81 263 ALA A C 1
ATOM 2151 O O . ALA A 1 263 ? 3.688 -11.166 -1.856 1.00 94.81 263 ALA A O 1
ATOM 2152 N N . VAL A 1 264 ? 4.039 -9.005 -2.417 1.00 92.75 264 VAL A N 1
ATOM 2153 C CA . VAL A 1 264 ? 5.447 -9.134 -2.807 1.00 92.75 264 VAL A CA 1
ATOM 2154 C C . VAL A 1 264 ? 6.312 -9.477 -1.593 1.00 92.75 264 VAL A C 1
ATOM 2156 O O . VAL A 1 264 ? 7.143 -10.382 -1.655 1.00 92.75 264 VAL A O 1
ATOM 2159 N N . GLY A 1 265 ? 6.083 -8.801 -0.465 1.00 88.56 265 GLY A N 1
ATOM 2160 C CA . GLY A 1 265 ? 6.843 -8.986 0.767 1.00 88.56 265 GLY A CA 1
ATOM 2161 C C . GLY A 1 265 ? 8.338 -8.682 0.615 1.00 88.56 265 GLY A C 1
ATOM 2162 O O . GLY A 1 265 ? 8.767 -7.950 -0.273 1.00 88.56 265 GLY A O 1
ATOM 2163 N N . HIS A 1 266 ? 9.138 -9.249 1.519 1.00 75.88 266 HIS A N 1
ATOM 2164 C CA . HIS A 1 266 ? 10.594 -9.051 1.576 1.00 75.88 266 HIS A CA 1
ATOM 2165 C C . HIS A 1 266 ? 11.400 -10.177 0.897 1.00 75.88 266 HIS A C 1
ATOM 2167 O O . HIS A 1 266 ? 12.623 -10.097 0.796 1.00 75.88 266 HIS A O 1
ATOM 2173 N N . ALA A 1 267 ? 10.749 -11.279 0.511 1.00 56.97 267 ALA A N 1
ATOM 2174 C CA . ALA A 1 267 ? 11.437 -12.502 0.120 1.00 56.97 267 ALA A CA 1
ATOM 2175 C C . ALA A 1 267 ? 11.843 -12.475 -1.363 1.00 56.97 267 ALA A C 1
ATOM 2177 O O . ALA A 1 267 ? 11.000 -12.439 -2.258 1.00 56.97 267 ALA A O 1
ATOM 2178 N N . GLY A 1 268 ? 13.150 -12.553 -1.616 1.00 59.00 268 GLY A N 1
ATOM 2179 C CA . GLY A 1 268 ? 13.695 -13.064 -2.876 1.00 59.00 268 GLY A CA 1
ATOM 2180 C C . GLY A 1 268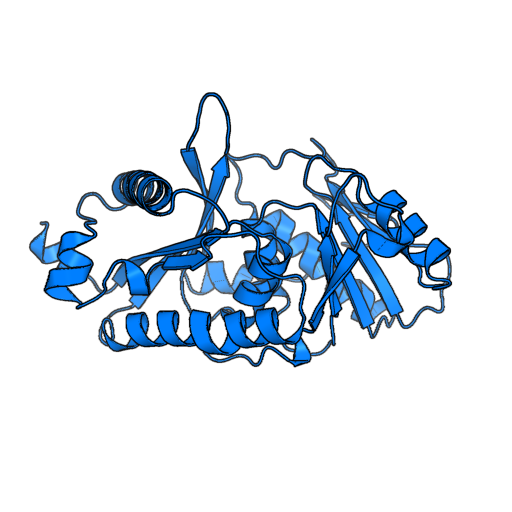 ? 13.967 -12.057 -3.994 1.00 59.00 268 GLY A C 1
ATOM 2181 O O . GLY A 1 268 ? 14.444 -12.481 -5.044 1.00 59.00 268 GLY A O 1
ATOM 2182 N N . SER A 1 269 ? 13.715 -10.752 -3.832 1.00 64.94 269 SER A N 1
ATOM 2183 C CA . SER A 1 269 ? 14.204 -9.754 -4.804 1.00 64.94 269 SER A CA 1
ATOM 2184 C C . SER A 1 269 ? 14.379 -8.371 -4.199 1.00 64.94 269 SER A C 1
ATOM 2186 O O . SER A 1 269 ? 13.492 -7.869 -3.506 1.00 64.94 269 SER A O 1
ATOM 2188 N N . SER A 1 270 ? 15.504 -7.741 -4.529 1.00 82.94 270 SER A N 1
ATOM 2189 C CA . SER A 1 270 ? 15.720 -6.332 -4.244 1.00 82.94 270 SER A CA 1
ATOM 2190 C C . SER A 1 270 ? 14.912 -5.483 -5.220 1.00 82.94 270 SER A C 1
ATOM 2192 O O . SER A 1 270 ? 15.098 -5.585 -6.435 1.00 82.94 270 SER A O 1
ATOM 2194 N N . ILE A 1 271 ? 13.977 -4.687 -4.701 1.00 93.75 271 ILE A N 1
ATOM 2195 C CA . ILE A 1 271 ? 13.104 -3.832 -5.508 1.00 93.75 271 ILE A CA 1
ATOM 2196 C C . ILE A 1 271 ? 13.322 -2.384 -5.072 1.00 93.75 271 ILE A C 1
ATOM 2198 O O . ILE A 1 271 ? 12.733 -1.950 -4.076 1.00 93.75 271 ILE A O 1
ATOM 2202 N N . PRO A 1 272 ? 14.172 -1.626 -5.786 1.00 96.12 272 PRO A N 1
ATOM 2203 C CA . PRO A 1 272 ? 14.213 -0.179 -5.660 1.00 96.12 272 PRO A CA 1
ATOM 2204 C C . PRO A 1 272 ? 12.854 0.420 -6.014 1.00 96.12 272 PRO A C 1
ATOM 2206 O O . PRO A 1 272 ? 12.330 0.178 -7.102 1.00 96.12 272 PRO A O 1
ATOM 2209 N N . VAL A 1 273 ? 12.291 1.220 -5.116 1.00 97.50 273 VAL A N 1
ATOM 2210 C CA . VAL A 1 273 ? 11.006 1.890 -5.318 1.00 97.50 273 VAL A CA 1
ATOM 2211 C C . VAL A 1 273 ? 11.243 3.367 -5.568 1.00 97.50 273 VAL A C 1
ATOM 2213 O O . VAL A 1 273 ? 11.972 4.031 -4.828 1.00 97.50 273 VAL A O 1
ATOM 2216 N N . TYR A 1 274 ? 10.599 3.884 -6.609 1.00 97.50 274 TYR A N 1
ATOM 2217 C CA . TYR A 1 274 ? 10.706 5.274 -7.020 1.00 97.50 274 TYR A CA 1
ATOM 2218 C C . TYR A 1 274 ? 9.429 6.042 -6.681 1.00 97.50 274 TYR A C 1
ATOM 2220 O O . TYR A 1 274 ? 8.311 5.523 -6.778 1.00 97.50 274 TYR A O 1
ATOM 2228 N N . SER A 1 275 ? 9.587 7.300 -6.283 1.00 95.62 275 SER A N 1
ATOM 2229 C CA . SER A 1 275 ? 8.486 8.240 -6.087 1.00 95.62 275 SER A CA 1
ATOM 2230 C C . SER A 1 275 ? 8.594 9.383 -7.085 1.00 95.62 275 SER A C 1
ATOM 2232 O O . SER A 1 275 ? 9.687 9.847 -7.409 1.00 95.62 275 SER A O 1
ATOM 2234 N N . LEU A 1 276 ? 7.443 9.848 -7.566 1.00 92.56 276 LEU A N 1
ATOM 2235 C CA . LEU A 1 276 ? 7.359 11.027 -8.418 1.00 92.56 276 LEU A CA 1
ATOM 2236 C C . LEU A 1 276 ? 7.737 12.269 -7.601 1.00 92.56 276 LEU A C 1
ATOM 2238 O O . LEU A 1 276 ? 7.115 12.532 -6.570 1.00 92.56 276 LEU A O 1
ATOM 2242 N N . ARG A 1 277 ? 8.708 13.050 -8.081 1.00 88.62 277 ARG A N 1
ATOM 2243 C CA . ARG A 1 277 ? 9.079 14.336 -7.477 1.00 88.62 277 ARG A CA 1
ATOM 2244 C C . ARG A 1 277 ? 8.105 15.439 -7.875 1.00 88.62 277 ARG A C 1
ATOM 2246 O O . ARG A 1 277 ? 7.580 16.149 -7.025 1.00 88.62 277 ARG A O 1
ATOM 2253 N N . SER A 1 278 ? 7.844 15.576 -9.170 1.00 83.12 278 SER A N 1
ATOM 2254 C CA . SER A 1 278 ? 6.855 16.510 -9.709 1.00 83.12 278 SER A CA 1
ATOM 2255 C C . SER A 1 278 ? 6.463 16.100 -11.126 1.00 83.12 278 SER A C 1
ATOM 2257 O O . SER A 1 278 ? 7.224 15.440 -11.828 1.00 83.12 278 SER A O 1
ATOM 2259 N N . LYS A 1 279 ? 5.267 16.497 -11.564 1.00 77.38 279 LYS A N 1
ATOM 2260 C CA . LYS A 1 279 ? 4.790 16.234 -12.932 1.00 77.38 279 LYS A CA 1
ATOM 2261 C C . LYS A 1 279 ? 5.439 17.144 -13.975 1.00 77.38 279 LYS A C 1
ATOM 2263 O O . LYS A 1 279 ? 5.579 16.728 -15.119 1.00 77.38 279 LYS A O 1
ATOM 2268 N N . ASN A 1 280 ? 5.827 18.353 -13.569 1.00 80.56 280 ASN A N 1
ATOM 2269 C CA . ASN A 1 280 ? 6.189 19.453 -14.470 1.00 80.56 280 ASN A CA 1
ATOM 2270 C C . ASN A 1 280 ? 7.697 19.752 -14.474 1.00 80.56 280 ASN A C 1
ATOM 2272 O O . ASN A 1 280 ? 8.096 20.881 -14.738 1.00 80.56 280 ASN A O 1
ATOM 2276 N N . ILE A 1 281 ? 8.528 18.773 -14.119 1.00 85.75 281 ILE A N 1
ATOM 2277 C CA . ILE A 1 281 ? 9.988 18.919 -14.096 1.00 85.75 281 ILE A CA 1
ATOM 2278 C C . ILE A 1 281 ? 10.626 18.148 -15.245 1.00 85.75 281 ILE A C 1
ATOM 2280 O O . ILE A 1 281 ? 9.973 17.330 -15.898 1.00 85.75 281 ILE A O 1
ATOM 2284 N N . ASN A 1 282 ? 11.908 18.422 -15.484 1.00 85.06 282 ASN A N 1
ATOM 2285 C CA . ASN A 1 282 ? 12.697 17.711 -16.479 1.00 85.06 282 ASN A CA 1
ATOM 2286 C C . ASN A 1 282 ? 12.587 16.188 -16.239 1.00 85.06 282 ASN A C 1
ATOM 2288 O O . ASN A 1 282 ? 12.715 15.762 -15.084 1.00 85.06 282 ASN A O 1
ATOM 2292 N N . PRO A 1 283 ? 12.371 15.363 -17.286 1.00 83.88 283 PRO A N 1
ATOM 2293 C CA . PRO A 1 283 ? 12.298 13.914 -17.140 1.00 83.88 283 PRO A CA 1
ATOM 2294 C C . PRO A 1 283 ? 13.450 13.323 -16.327 1.00 83.88 283 PRO A C 1
ATOM 2296 O O . PRO A 1 283 ? 13.202 12.412 -15.547 1.00 83.88 283 PRO A O 1
ATOM 2299 N N . LYS A 1 284 ? 14.666 13.879 -16.418 1.00 87.38 284 LYS A N 1
ATOM 2300 C CA . LYS A 1 284 ? 15.845 13.430 -15.662 1.00 87.38 284 LYS A CA 1
ATOM 2301 C C . LYS A 1 284 ? 15.658 13.465 -14.139 1.00 87.38 284 LYS A C 1
ATOM 2303 O O . LYS A 1 284 ? 16.179 12.600 -13.443 1.00 87.38 284 LYS A O 1
ATOM 2308 N N . GLU A 1 285 ? 14.886 14.424 -13.634 1.00 89.56 285 GLU A N 1
ATOM 2309 C CA . GLU A 1 285 ? 14.648 14.668 -12.201 1.00 89.56 285 GLU A CA 1
ATOM 2310 C C . GLU A 1 285 ? 13.272 14.164 -11.738 1.00 89.56 285 GLU A C 1
ATOM 2312 O O . GLU A 1 285 ? 12.895 14.323 -10.575 1.00 89.56 285 GLU A O 1
ATOM 2317 N N . LYS A 1 286 ? 12.490 13.577 -12.653 1.00 92.12 286 LYS A N 1
ATOM 2318 C CA . LYS A 1 286 ? 11.073 13.260 -12.449 1.00 92.12 286 LYS A CA 1
ATOM 2319 C C . LYS A 1 286 ? 10.830 12.257 -11.324 1.00 92.12 286 LYS A C 1
ATOM 2321 O O . LYS A 1 286 ?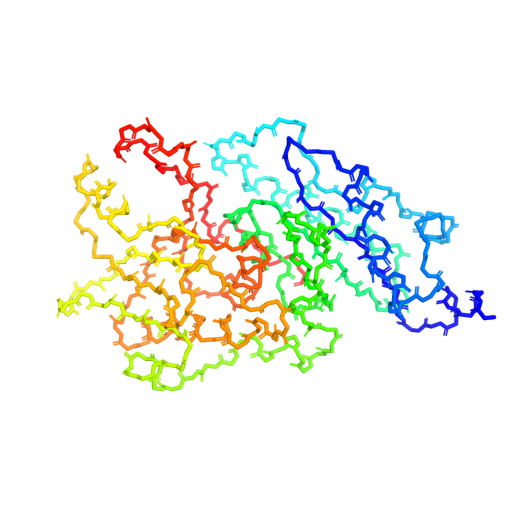 9.815 12.360 -10.630 1.00 92.12 286 LYS A O 1
ATOM 2326 N N . TYR A 1 287 ? 11.763 11.333 -11.117 1.00 95.12 287 TYR A N 1
ATOM 2327 C CA . TYR A 1 287 ? 11.668 10.278 -10.116 1.00 95.12 287 TYR A CA 1
ATOM 2328 C C . TYR A 1 287 ? 12.887 10.244 -9.203 1.00 95.12 287 TYR A C 1
ATOM 2330 O O . TYR A 1 287 ? 14.024 10.347 -9.660 1.00 95.12 287 TYR A O 1
ATOM 2338 N N . GLU A 1 288 ? 12.627 10.003 -7.923 1.00 95.75 288 GLU A N 1
ATOM 2339 C CA . GLU A 1 288 ? 13.639 9.784 -6.893 1.00 95.75 288 GLU A CA 1
ATOM 2340 C C . GLU A 1 288 ? 13.490 8.365 -6.341 1.00 95.75 288 GLU A C 1
ATOM 2342 O O . GLU A 1 288 ? 12.363 7.912 -6.111 1.00 95.75 288 GLU A O 1
ATOM 2347 N N . LYS A 1 289 ? 14.602 7.658 -6.116 1.00 96.69 289 LYS A N 1
ATOM 2348 C CA . LYS A 1 289 ? 14.561 6.383 -5.389 1.00 96.69 289 LYS A CA 1
ATOM 2349 C C . LYS A 1 289 ? 14.304 6.693 -3.915 1.00 96.69 289 LYS A C 1
ATOM 2351 O O . LYS A 1 289 ? 15.069 7.426 -3.303 1.00 96.69 289 LYS A O 1
ATOM 2356 N N . VAL A 1 290 ? 13.243 6.128 -3.350 1.00 97.19 290 VAL A N 1
ATOM 2357 C CA . VAL A 1 290 ? 12.804 6.438 -1.981 1.00 97.19 290 VAL A CA 1
ATOM 2358 C C . VAL A 1 290 ? 13.050 5.316 -0.985 1.00 97.19 290 VAL A C 1
ATOM 2360 O O . VAL A 1 290 ? 13.101 5.580 0.202 1.00 97.19 290 VAL A O 1
ATOM 2363 N N . PHE A 1 291 ? 13.195 4.070 -1.422 1.00 96.50 291 PHE A N 1
ATOM 2364 C CA . PHE A 1 291 ? 13.678 2.964 -0.592 1.00 96.50 291 PHE A CA 1
ATOM 2365 C C . PHE A 1 291 ? 13.942 1.749 -1.472 1.00 96.50 291 PHE A C 1
ATOM 2367 O O . PHE A 1 291 ? 13.647 1.738 -2.670 1.00 96.50 291 PHE A O 1
ATOM 2374 N N . GLU A 1 292 ? 14.458 0.700 -0.851 1.00 95.31 292 GLU A N 1
ATOM 2375 C CA . GLU A 1 292 ? 14.606 -0.613 -1.450 1.00 95.31 292 GLU A CA 1
ATOM 2376 C C . GLU A 1 292 ? 14.031 -1.660 -0.497 1.00 95.31 292 GLU A C 1
ATOM 2378 O O . GLU A 1 292 ? 14.245 -1.589 0.714 1.00 95.31 292 GLU A O 1
ATOM 2383 N N . THR A 1 293 ? 13.273 -2.624 -1.022 1.00 93.94 293 THR A N 1
ATOM 2384 C CA . THR A 1 293 ? 12.542 -3.605 -0.195 1.00 93.94 293 THR A CA 1
ATOM 2385 C C . THR A 1 293 ? 13.439 -4.428 0.726 1.00 93.94 293 THR A C 1
ATOM 2387 O O . THR A 1 293 ? 13.006 -4.796 1.814 1.00 93.94 293 THR A O 1
ATOM 2390 N N . GLN A 1 294 ? 14.695 -4.670 0.345 1.00 90.88 294 GLN A N 1
ATOM 2391 C CA . GLN A 1 294 ? 15.669 -5.380 1.182 1.00 90.88 294 GLN A CA 1
ATOM 2392 C C . GLN A 1 294 ? 15.994 -4.647 2.494 1.00 90.88 294 GLN A C 1
ATOM 2394 O O . GLN A 1 294 ? 16.354 -5.282 3.481 1.00 90.88 294 GLN A O 1
ATOM 2399 N N . ASN A 1 295 ? 15.804 -3.325 2.527 1.00 92.62 295 ASN A N 1
ATOM 2400 C CA . ASN A 1 295 ? 16.011 -2.495 3.714 1.00 92.62 295 ASN A CA 1
ATOM 2401 C C . ASN A 1 295 ? 14.758 -2.429 4.606 1.00 92.62 295 ASN A C 1
ATOM 2403 O O . ASN A 1 295 ? 14.760 -1.734 5.620 1.00 92.62 295 ASN A O 1
ATOM 2407 N N . ILE A 1 296 ? 13.683 -3.137 4.246 1.00 91.94 296 ILE A N 1
ATOM 2408 C CA . ILE A 1 296 ? 12.420 -3.205 4.988 1.00 91.94 296 ILE A CA 1
ATOM 2409 C C . ILE A 1 296 ? 12.233 -4.647 5.488 1.00 91.94 296 ILE A C 1
ATOM 2411 O O . ILE A 1 296 ? 11.539 -5.446 4.853 1.00 91.94 296 ILE A O 1
ATOM 2415 N N . PRO A 1 297 ? 12.864 -5.031 6.612 1.00 85.38 297 PRO A N 1
ATOM 2416 C CA . PRO A 1 297 ? 12.721 -6.377 7.154 1.00 85.38 297 PRO A CA 1
ATOM 2417 C C . PRO A 1 297 ? 11.286 -6.632 7.628 1.00 85.38 297 PRO A C 1
ATOM 2419 O O . PRO A 1 297 ? 10.656 -5.738 8.203 1.00 85.38 297 PRO A O 1
ATOM 2422 N N . SER A 1 298 ? 10.801 -7.868 7.454 1.00 71.19 298 SER A N 1
ATOM 2423 C CA . SER A 1 298 ? 9.519 -8.309 8.025 1.00 71.19 298 SER A CA 1
ATOM 2424 C C . SER A 1 298 ? 9.580 -8.228 9.554 1.00 71.19 298 SER A C 1
ATOM 2426 O O . SER A 1 298 ? 10.389 -8.934 10.156 1.00 71.19 298 SER A O 1
ATOM 2428 N N . PRO A 1 299 ? 8.753 -7.395 10.198 1.00 64.19 299 PRO A N 1
ATOM 2429 C CA . PRO A 1 299 ? 8.773 -7.170 11.643 1.00 64.19 299 PRO A CA 1
ATOM 2430 C C . PRO A 1 299 ? 7.781 -8.049 12.411 1.00 64.19 299 PRO A C 1
ATOM 2432 O O . PRO A 1 299 ? 7.945 -8.241 13.619 1.00 64.19 299 PRO A O 1
ATOM 2435 N N . PHE A 1 300 ? 6.736 -8.510 11.720 1.00 61.91 300 PHE A N 1
ATOM 2436 C CA . PHE A 1 300 ? 5.580 -9.209 12.260 1.00 61.91 300 PHE A CA 1
ATOM 2437 C C . PHE A 1 300 ? 5.535 -10.591 11.704 1.00 61.91 300 PHE A C 1
ATOM 2439 O O . PHE A 1 300 ? 5.824 -10.768 10.493 1.00 61.91 300 PHE A O 1
#

Radius of gyration: 19.25 Å; chains: 1; bounding box: 46×39×54 Å